Protein AF-A0A099KJ90-F1 (afdb_monomer_lite)

Radius of gyration: 34.27 Å; chains: 1; bounding box: 103×60×75 Å

Organism: Colwellia psychrerythraea (NCBI:txid28229)

Structure (mmCIF, N/CA/C/O backbone):
data_AF-A0A099KJ90-F1
#
_entry.id   AF-A0A099KJ90-F1
#
loop_
_atom_site.group_PDB
_atom_site.id
_atom_site.type_symbol
_atom_site.label_atom_id
_atom_site.label_alt_id
_atom_site.label_comp_id
_atom_site.label_asym_id
_atom_site.label_entity_id
_atom_site.label_seq_id
_atom_site.pdbx_PDB_ins_code
_atom_site.Cartn_x
_atom_site.Cartn_y
_atom_site.Cartn_z
_atom_site.occupancy
_atom_site.B_iso_or_equiv
_atom_site.auth_seq_id
_atom_site.auth_comp_id
_atom_site.auth_asym_id
_atom_site.auth_atom_id
_atom_site.pdbx_PDB_model_num
ATOM 1 N N . MET A 1 1 ? 21.641 21.310 -40.441 1.00 33.38 1 MET A N 1
ATOM 2 C CA . MET A 1 1 ? 21.640 20.000 -41.128 1.00 33.38 1 MET A CA 1
ATOM 3 C C . MET A 1 1 ? 20.708 19.061 -40.380 1.00 33.38 1 MET A C 1
ATOM 5 O O . MET A 1 1 ? 21.075 18.542 -39.335 1.00 33.38 1 MET A O 1
ATOM 9 N N . THR A 1 2 ? 19.474 18.913 -40.851 1.00 36.06 2 THR A N 1
ATOM 10 C CA . THR A 1 2 ? 18.511 17.931 -40.344 1.00 36.06 2 THR A CA 1
ATOM 11 C C . THR A 1 2 ? 18.893 16.566 -40.904 1.00 36.06 2 THR A C 1
ATOM 13 O O . THR A 1 2 ? 18.749 16.322 -42.097 1.00 36.06 2 THR A O 1
ATOM 16 N N . VAL A 1 3 ? 19.422 15.683 -40.057 1.00 43.66 3 VAL A N 1
ATOM 17 C CA . VAL A 1 3 ? 19.618 14.272 -40.413 1.00 43.66 3 VAL A CA 1
ATOM 18 C C . VAL A 1 3 ? 18.231 13.698 -40.703 1.00 43.66 3 VAL A C 1
ATOM 20 O O . VAL A 1 3 ? 17.423 13.556 -39.788 1.00 43.66 3 VAL A O 1
ATOM 23 N N . HIS A 1 4 ? 17.919 13.435 -41.973 1.00 54.88 4 HIS A N 1
ATOM 24 C CA . HIS A 1 4 ? 16.749 12.642 -42.333 1.00 54.88 4 HIS A CA 1
ATOM 25 C C . HIS A 1 4 ? 16.987 11.225 -41.822 1.00 54.88 4 HIS A C 1
ATOM 27 O O . HIS A 1 4 ? 17.760 10.457 -42.388 1.00 54.88 4 HIS A O 1
ATOM 33 N N . ILE A 1 5 ? 16.375 10.917 -40.683 1.00 67.81 5 ILE A N 1
ATOM 34 C CA . ILE A 1 5 ? 16.373 9.574 -40.121 1.00 67.81 5 ILE A CA 1
ATOM 35 C C . ILE A 1 5 ? 15.507 8.722 -41.049 1.00 67.81 5 ILE A C 1
ATOM 37 O O . ILE A 1 5 ? 14.291 8.901 -41.096 1.00 67.81 5 ILE A O 1
ATOM 41 N N . ASN A 1 6 ? 16.136 7.819 -41.800 1.00 83.50 6 ASN A N 1
ATOM 42 C CA . ASN A 1 6 ? 15.430 6.878 -42.657 1.00 83.50 6 ASN A CA 1
ATOM 43 C C . ASN A 1 6 ? 14.859 5.738 -41.799 1.00 83.50 6 ASN A C 1
ATOM 45 O O . ASN A 1 6 ? 15.574 4.816 -41.406 1.00 83.50 6 ASN A O 1
ATOM 49 N N . ILE A 1 7 ? 13.575 5.836 -41.457 1.00 82.38 7 ILE A N 1
ATOM 50 C CA . ILE A 1 7 ? 12.885 4.878 -40.581 1.00 82.38 7 ILE A CA 1
ATOM 51 C C . ILE A 1 7 ? 12.818 3.487 -41.220 1.00 82.38 7 ILE A C 1
ATOM 53 O O . ILE A 1 7 ? 12.962 2.497 -40.505 1.00 82.38 7 ILE A O 1
ATOM 57 N N . ASP A 1 8 ? 12.699 3.403 -42.545 1.00 82.81 8 ASP A N 1
ATOM 58 C CA . ASP A 1 8 ? 12.655 2.128 -43.270 1.00 82.81 8 ASP A CA 1
ATOM 59 C C . ASP A 1 8 ? 13.992 1.386 -43.162 1.00 82.81 8 ASP A C 1
ATOM 61 O O . ASP A 1 8 ? 14.044 0.167 -42.988 1.00 82.81 8 ASP A O 1
ATOM 65 N N . GLU A 1 9 ? 15.101 2.129 -43.161 1.00 85.81 9 GLU A N 1
ATOM 66 C CA . GLU A 1 9 ? 16.424 1.563 -42.910 1.00 85.81 9 GLU A CA 1
ATOM 67 C C . GLU A 1 9 ? 16.564 1.056 -41.464 1.00 85.81 9 GLU A C 1
ATOM 69 O O . GLU A 1 9 ? 17.191 0.020 -41.228 1.00 85.81 9 GLU A O 1
ATOM 74 N N . LEU A 1 10 ? 15.967 1.757 -40.493 1.00 87.44 10 LEU A N 1
ATOM 75 C CA . LEU A 1 10 ? 15.955 1.340 -39.088 1.00 87.44 10 LEU A CA 1
ATOM 76 C C . LEU A 1 10 ? 15.114 0.078 -38.867 1.00 87.44 10 LEU A C 1
ATOM 78 O O . LEU A 1 10 ? 15.555 -0.817 -38.147 1.00 87.44 10 LEU A O 1
ATOM 82 N N . LEU A 1 11 ? 13.946 -0.017 -39.506 1.00 87.00 11 LEU A N 1
ATOM 83 C CA . LEU A 1 11 ? 13.101 -1.213 -39.482 1.00 87.00 11 LEU A CA 1
ATOM 84 C C . LEU A 1 11 ? 13.842 -2.411 -40.072 1.00 87.00 11 LEU A C 1
ATOM 86 O O . LEU A 1 11 ? 13.961 -3.441 -39.412 1.00 87.00 11 LEU A O 1
ATOM 90 N N . ARG A 1 12 ? 14.467 -2.235 -41.242 1.00 86.12 12 ARG A N 1
ATOM 91 C CA . ARG A 1 12 ? 15.271 -3.286 -41.874 1.00 86.12 12 ARG A CA 1
ATOM 92 C C . ARG A 1 12 ? 16.420 -3.752 -40.974 1.00 86.12 12 ARG A C 1
ATOM 94 O O . ARG A 1 12 ? 16.685 -4.945 -40.872 1.00 86.12 12 ARG A O 1
ATOM 101 N N . LYS A 1 13 ? 17.114 -2.830 -40.294 1.00 86.31 13 LYS A N 1
ATOM 102 C CA . LYS A 1 13 ? 18.180 -3.179 -39.333 1.00 86.31 13 LYS A CA 1
ATOM 103 C C . LYS A 1 13 ? 17.647 -3.944 -38.118 1.00 86.31 13 LYS A C 1
ATOM 105 O O . LYS A 1 13 ? 18.368 -4.795 -37.599 1.00 86.31 13 LYS A O 1
ATOM 110 N N . TYR A 1 14 ? 16.431 -3.638 -37.657 1.00 88.06 14 TYR A N 1
ATOM 111 C CA . TYR A 1 14 ? 15.781 -4.364 -36.563 1.00 88.06 14 TYR A CA 1
ATOM 112 C C . TYR A 1 14 ? 15.414 -5.790 -36.984 1.00 88.06 14 TYR A C 1
ATOM 114 O O . TYR A 1 14 ? 15.776 -6.730 -36.284 1.00 88.06 14 TYR A O 1
ATOM 122 N N . GLU A 1 15 ? 14.783 -5.957 -38.149 1.00 87.69 15 GLU A N 1
ATOM 123 C CA . GLU A 1 15 ? 14.408 -7.269 -38.703 1.00 87.69 15 GLU A CA 1
ATOM 124 C C . GLU A 1 15 ? 15.625 -8.175 -38.934 1.00 87.69 15 GLU A C 1
ATOM 126 O O . GLU A 1 15 ? 15.571 -9.375 -38.680 1.00 87.69 15 GLU A O 1
ATOM 131 N N . LEU A 1 16 ? 16.751 -7.590 -39.352 1.00 87.94 16 LEU A N 1
ATOM 132 C CA . LEU A 1 16 ? 18.026 -8.289 -39.530 1.00 87.94 16 LEU A CA 1
ATOM 133 C C . LEU A 1 16 ? 18.803 -8.515 -38.217 1.00 87.94 16 LEU A C 1
ATOM 135 O O . LEU A 1 16 ? 19.892 -9.083 -38.249 1.00 87.94 16 LEU A O 1
ATOM 139 N N . GLY A 1 17 ? 18.303 -8.043 -37.069 1.00 85.06 17 GLY A N 1
ATOM 140 C CA . GLY A 1 17 ? 18.945 -8.216 -35.758 1.00 85.06 17 GLY A CA 1
ATOM 141 C C . GLY A 1 17 ? 20.257 -7.441 -35.556 1.00 85.06 17 GLY A C 1
ATOM 142 O O . GLY A 1 17 ? 20.964 -7.675 -34.579 1.00 85.06 17 GLY A O 1
ATOM 143 N N . VAL A 1 18 ? 20.594 -6.507 -36.451 1.00 89.56 18 VAL A N 1
ATOM 144 C CA . VAL A 1 18 ? 21.864 -5.743 -36.459 1.00 89.56 18 VAL A CA 1
ATOM 145 C C . VAL A 1 18 ? 21.706 -4.299 -35.971 1.00 89.56 18 VAL A C 1
ATOM 147 O O . VAL A 1 18 ? 22.629 -3.489 -36.070 1.00 89.56 18 VAL A O 1
ATOM 150 N N . ILE A 1 19 ? 20.530 -3.940 -35.458 1.00 88.94 19 ILE A N 1
ATOM 151 C CA . ILE A 1 19 ? 20.250 -2.580 -34.999 1.00 88.94 19 ILE A CA 1
ATOM 152 C C . ILE A 1 19 ? 21.059 -2.216 -33.747 1.00 88.94 19 ILE A C 1
ATOM 154 O O . ILE A 1 19 ? 21.139 -2.966 -32.772 1.00 88.94 19 ILE A O 1
ATOM 158 N N . SER A 1 20 ? 21.635 -1.012 -33.737 1.00 88.75 20 SER A N 1
ATOM 159 C CA . SER A 1 20 ? 22.314 -0.489 -32.552 1.00 88.75 20 SER A CA 1
ATOM 160 C C . SER A 1 20 ? 21.305 -0.053 -31.480 1.00 88.75 20 SER A C 1
ATOM 162 O O . SER A 1 20 ? 20.171 0.328 -31.777 1.00 88.75 20 SER A O 1
ATOM 164 N N . LYS A 1 21 ? 21.718 -0.013 -30.205 1.00 85.56 21 LYS A N 1
ATOM 165 C CA . LYS A 1 21 ? 20.856 0.479 -29.107 1.00 85.56 21 LYS A CA 1
ATOM 166 C C . LYS A 1 21 ? 20.343 1.908 -29.346 1.00 85.56 21 LYS A C 1
ATOM 168 O O . LYS A 1 21 ? 19.217 2.232 -28.969 1.00 85.56 21 LYS A O 1
ATOM 173 N N . LYS A 1 22 ? 21.163 2.764 -29.967 1.00 86.38 22 LYS A N 1
ATOM 174 C CA . LYS A 1 22 ? 20.824 4.162 -30.277 1.00 86.38 22 LYS A CA 1
ATOM 175 C C . LYS A 1 22 ? 19.768 4.249 -31.382 1.00 86.38 22 LYS A C 1
ATOM 177 O O . LYS A 1 22 ? 18.800 5.001 -31.262 1.00 86.38 22 LYS A O 1
ATOM 182 N N . ASP A 1 23 ? 19.933 3.440 -32.418 1.00 86.75 23 ASP A N 1
ATOM 183 C CA . ASP A 1 23 ? 19.011 3.354 -33.549 1.00 86.75 23 ASP A CA 1
ATOM 184 C C . ASP A 1 23 ? 17.664 2.765 -33.123 1.00 86.75 23 ASP A C 1
ATOM 186 O O . ASP A 1 23 ? 16.613 3.307 -33.462 1.00 86.75 23 ASP A O 1
ATOM 190 N N . LEU A 1 24 ? 17.687 1.745 -32.262 1.00 87.31 24 LEU A N 1
ATOM 191 C CA . LEU A 1 24 ? 16.492 1.167 -31.653 1.00 87.31 24 LEU A CA 1
ATOM 192 C C . LEU A 1 24 ? 15.732 2.192 -30.799 1.00 87.31 24 LEU A C 1
ATOM 194 O O . LEU A 1 24 ? 14.508 2.279 -30.866 1.00 87.31 24 LEU A O 1
ATOM 198 N N . GLY A 1 25 ? 16.446 3.012 -30.021 1.00 86.81 25 GLY A N 1
ATOM 199 C CA . GLY A 1 25 ? 15.843 4.118 -29.272 1.00 86.81 25 GLY A CA 1
ATOM 200 C C . GLY A 1 25 ? 15.172 5.154 -30.179 1.00 86.81 25 GLY A C 1
ATOM 201 O O . GLY A 1 25 ? 14.094 5.653 -29.853 1.00 86.81 25 GLY A O 1
ATOM 202 N N . THR A 1 26 ? 15.781 5.441 -31.331 1.00 88.94 26 THR A N 1
ATOM 203 C CA . THR A 1 26 ? 15.242 6.361 -32.343 1.00 88.94 26 THR A CA 1
ATOM 204 C C . THR A 1 26 ? 13.983 5.795 -33.000 1.00 88.94 26 THR A C 1
ATOM 206 O O . THR A 1 26 ? 12.974 6.494 -33.083 1.00 88.94 26 THR A O 1
ATOM 209 N N . LEU A 1 27 ? 14.006 4.514 -33.377 1.00 88.31 27 LEU A N 1
ATOM 210 C CA . LEU A 1 27 ? 12.864 3.801 -33.950 1.00 88.31 27 LEU A CA 1
ATOM 211 C C . LEU A 1 27 ? 11.673 3.768 -32.981 1.00 88.31 27 LEU A C 1
ATOM 213 O O . LEU A 1 27 ? 10.563 4.159 -33.341 1.00 88.31 27 LEU A O 1
ATOM 217 N N . ARG A 1 28 ? 11.919 3.396 -31.716 1.00 90.31 28 ARG A N 1
ATOM 218 C CA . ARG A 1 28 ? 10.903 3.397 -30.650 1.00 90.31 28 ARG A CA 1
ATOM 219 C C . ARG A 1 28 ? 10.309 4.785 -30.429 1.00 90.31 28 ARG A C 1
ATOM 221 O O . ARG A 1 28 ? 9.096 4.912 -30.304 1.00 90.31 28 ARG A O 1
ATOM 228 N N . ARG A 1 29 ? 11.143 5.833 -30.408 1.00 90.19 29 ARG A N 1
ATOM 229 C CA . ARG A 1 29 ? 10.675 7.221 -30.278 1.00 90.19 29 ARG A CA 1
ATOM 230 C C . ARG A 1 29 ? 9.782 7.617 -31.449 1.00 90.19 29 ARG A C 1
ATOM 232 O O . ARG A 1 29 ? 8.742 8.218 -31.218 1.00 90.19 29 ARG A O 1
ATOM 239 N N . HIS A 1 30 ? 10.170 7.279 -32.676 1.00 89.81 30 HIS A N 1
ATOM 240 C CA . HIS A 1 30 ? 9.378 7.606 -33.856 1.00 89.81 30 HIS A CA 1
ATOM 241 C C . HIS A 1 30 ? 8.012 6.907 -33.830 1.00 89.81 30 HIS A C 1
ATOM 243 O O . HIS A 1 30 ? 6.981 7.559 -33.992 1.00 89.81 30 HIS A O 1
ATOM 249 N N . LYS A 1 31 ? 7.985 5.603 -33.523 1.00 89.75 31 LYS A N 1
ATOM 250 C CA . LYS A 1 31 ? 6.729 4.857 -33.387 1.00 89.75 31 LYS A CA 1
ATOM 251 C C . LYS A 1 31 ? 5.857 5.397 -32.250 1.00 89.75 31 LYS A C 1
ATOM 253 O O . LYS A 1 31 ? 4.647 5.503 -32.416 1.00 89.75 31 LYS A O 1
ATOM 258 N N . LEU A 1 32 ? 6.464 5.782 -31.125 1.00 90.12 32 LEU A N 1
ATOM 259 C CA . LEU A 1 32 ? 5.761 6.403 -30.003 1.00 90.12 32 LEU A CA 1
ATOM 260 C C . LEU A 1 32 ? 5.124 7.744 -30.391 1.00 90.12 32 LEU A C 1
ATOM 262 O O . LEU A 1 32 ? 3.978 7.970 -30.027 1.00 90.12 32 LEU A O 1
ATOM 266 N N . ILE A 1 33 ? 5.827 8.603 -31.137 1.00 91.81 33 ILE A N 1
ATOM 267 C CA . ILE A 1 33 ? 5.266 9.867 -31.647 1.00 91.81 33 ILE A CA 1
ATOM 268 C C . ILE A 1 33 ? 4.050 9.584 -32.529 1.00 91.81 33 ILE A C 1
ATOM 270 O O . ILE A 1 33 ? 2.995 10.151 -32.286 1.00 91.81 33 ILE A O 1
ATOM 274 N N . SER A 1 34 ? 4.161 8.643 -33.473 1.00 90.00 34 SER A N 1
ATOM 275 C CA . SER A 1 34 ? 3.035 8.248 -34.331 1.00 90.00 34 SER A CA 1
ATOM 276 C C . SER A 1 34 ? 1.821 7.783 -33.519 1.00 90.00 34 SER A C 1
ATOM 278 O O . SER A 1 34 ? 0.717 8.254 -33.767 1.00 90.00 34 SER A O 1
ATOM 280 N N . VAL A 1 35 ? 2.015 6.920 -32.515 1.00 91.38 35 VAL A N 1
ATOM 281 C CA . VAL A 1 35 ? 0.913 6.465 -31.649 1.00 91.38 35 VAL A CA 1
ATOM 282 C C . VAL A 1 35 ? 0.303 7.631 -30.866 1.00 91.38 35 VAL A C 1
ATOM 284 O O . VAL A 1 35 ? -0.915 7.721 -30.743 1.00 91.38 35 VAL A O 1
ATOM 287 N N . LEU A 1 36 ? 1.128 8.522 -30.318 1.00 90.88 36 LEU A N 1
ATOM 288 C CA . LEU A 1 36 ? 0.653 9.669 -29.546 1.00 90.88 36 LEU A CA 1
ATOM 289 C C . LEU A 1 36 ? -0.101 10.687 -30.423 1.00 90.88 36 LEU A C 1
ATOM 291 O O . LEU A 1 36 ? -1.139 11.195 -29.999 1.00 90.88 36 LEU A O 1
ATOM 295 N N . ASP A 1 37 ? 0.362 10.925 -31.651 1.00 90.62 37 ASP A N 1
ATOM 296 C CA . ASP A 1 37 ? -0.324 11.758 -32.645 1.00 90.62 37 ASP A CA 1
ATOM 297 C C . ASP A 1 37 ? -1.689 11.170 -33.023 1.00 90.62 37 ASP A C 1
ATOM 299 O O . ASP A 1 37 ? -2.680 11.902 -33.100 1.00 90.62 37 ASP A O 1
ATOM 303 N N . ASP A 1 38 ? -1.764 9.850 -33.214 1.00 90.19 38 ASP A N 1
ATOM 304 C CA . ASP A 1 38 ? -3.021 9.153 -33.495 1.00 90.19 38 ASP A CA 1
ATOM 305 C C . ASP A 1 38 ? -4.001 9.283 -32.321 1.00 90.19 38 ASP A C 1
ATOM 307 O O . ASP A 1 38 ? -5.193 9.507 -32.532 1.00 90.19 38 ASP A O 1
ATOM 311 N N . ILE A 1 39 ? -3.513 9.217 -31.076 1.00 89.25 39 ILE A N 1
ATOM 312 C CA . ILE A 1 39 ? -4.340 9.411 -29.875 1.00 89.25 39 ILE A CA 1
ATOM 313 C C . ILE A 1 39 ? -4.938 10.821 -29.844 1.00 89.25 39 ILE A C 1
ATOM 315 O O . ILE A 1 39 ? -6.130 10.956 -29.565 1.00 89.25 39 ILE A O 1
ATOM 319 N N . ILE A 1 40 ? -4.154 11.858 -30.151 1.00 88.31 40 ILE A N 1
ATOM 320 C CA . ILE A 1 40 ? -4.642 13.246 -30.166 1.00 88.31 40 ILE A CA 1
ATOM 321 C C . ILE A 1 40 ? -5.675 13.471 -31.269 1.00 88.31 40 ILE A C 1
ATOM 323 O O . ILE A 1 40 ? -6.672 14.154 -31.043 1.00 88.31 40 ILE A O 1
ATOM 327 N N . LYS A 1 41 ? -5.445 12.904 -32.457 1.00 87.94 41 LYS A N 1
ATOM 328 C CA . LYS A 1 41 ? -6.349 13.044 -33.609 1.00 87.94 41 LYS A CA 1
ATOM 329 C C . LYS A 1 41 ? -7.603 12.174 -33.493 1.00 87.94 41 LYS A C 1
ATOM 331 O O . LYS A 1 41 ? -8.580 12.418 -34.199 1.00 87.94 41 LYS A O 1
ATOM 336 N N . SER A 1 42 ? -7.577 11.149 -32.641 1.00 85.75 42 SER A N 1
ATOM 337 C CA . SER A 1 42 ? -8.707 10.243 -32.436 1.00 85.75 42 SER A CA 1
ATOM 338 C C . SER A 1 42 ? -9.891 10.926 -31.744 1.00 85.75 42 SER A C 1
ATOM 340 O O . SER A 1 42 ? -9.758 11.945 -31.067 1.00 85.75 42 SER A O 1
ATOM 342 N N . SER A 1 43 ? -11.086 10.345 -31.892 1.00 85.44 43 SER A N 1
ATOM 343 C CA . SER A 1 43 ? -12.268 10.856 -31.194 1.00 85.44 43 SER A CA 1
ATOM 344 C C . SER A 1 43 ? -12.104 10.739 -29.668 1.00 85.44 43 SER A C 1
ATOM 346 O O . SER A 1 43 ? -11.456 9.801 -29.193 1.00 85.44 43 SER A O 1
ATOM 348 N N . PRO A 1 44 ? -12.748 11.606 -28.859 1.00 82.50 44 PRO A N 1
ATOM 349 C CA . PRO A 1 44 ? -12.616 11.575 -27.397 1.00 82.50 44 PRO A CA 1
ATOM 350 C C . PRO A 1 44 ? -12.900 10.196 -26.777 1.00 82.50 44 PRO A C 1
ATOM 352 O O . PRO A 1 44 ? -12.235 9.773 -25.835 1.00 82.50 44 PRO A O 1
ATOM 355 N N . ILE A 1 45 ? -13.849 9.447 -27.348 1.00 84.88 45 ILE A N 1
ATOM 356 C CA . ILE A 1 45 ? -14.210 8.090 -26.909 1.00 84.88 45 ILE A CA 1
ATOM 357 C C . ILE A 1 45 ? -13.054 7.103 -27.131 1.00 84.88 45 ILE A C 1
ATOM 359 O O . ILE A 1 45 ? -12.822 6.220 -26.303 1.00 84.88 45 ILE A O 1
ATOM 363 N N . GLN A 1 46 ? -12.328 7.237 -28.242 1.00 86.00 46 GLN A N 1
ATOM 364 C CA . GLN A 1 46 ? -11.164 6.408 -28.546 1.00 86.00 46 GLN A CA 1
ATOM 365 C C . GLN A 1 46 ? -9.957 6.823 -27.702 1.00 86.00 46 GLN A C 1
ATOM 3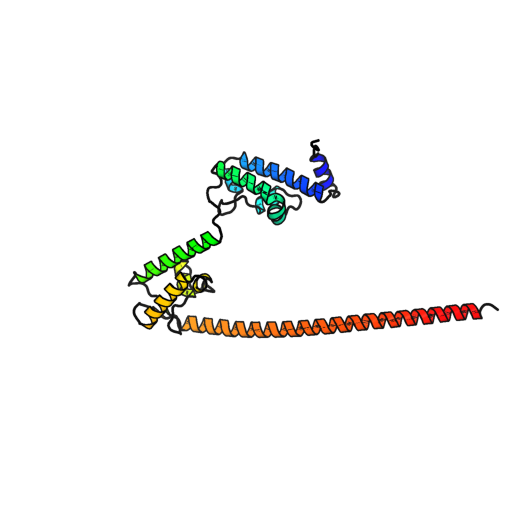67 O O . GLN A 1 46 ? -9.312 5.955 -27.114 1.00 86.00 46 GLN A O 1
ATOM 372 N N . ALA A 1 47 ? -9.715 8.124 -27.541 1.00 84.62 47 ALA A N 1
ATOM 373 C CA . ALA A 1 47 ? -8.633 8.647 -26.713 1.00 84.62 47 ALA A CA 1
ATOM 374 C C . ALA A 1 47 ? -8.757 8.212 -25.237 1.00 84.62 47 ALA A C 1
ATOM 376 O O . ALA A 1 47 ? -7.771 7.805 -24.623 1.00 84.62 47 ALA A O 1
ATOM 377 N N . ILE A 1 48 ? -9.976 8.170 -24.676 1.00 85.81 48 ILE A N 1
ATOM 378 C CA . ILE A 1 48 ? -10.219 7.679 -23.304 1.00 85.81 48 ILE A CA 1
ATOM 379 C C . ILE A 1 48 ? -9.743 6.231 -23.117 1.00 85.81 48 ILE A C 1
ATOM 381 O O . ILE A 1 48 ? -9.268 5.873 -22.036 1.00 85.81 48 ILE A O 1
ATOM 385 N N . LYS A 1 49 ? -9.817 5.384 -24.155 1.00 89.50 49 LYS A N 1
ATOM 386 C CA . LYS A 1 49 ? -9.350 3.990 -24.069 1.00 89.50 49 LYS A CA 1
ATOM 387 C C . LYS A 1 49 ? -7.841 3.891 -23.859 1.00 89.50 49 LYS A C 1
ATOM 389 O O . LYS A 1 49 ? -7.389 2.861 -23.363 1.00 89.50 49 LYS A O 1
ATOM 394 N N . TRP A 1 50 ? -7.070 4.929 -24.169 1.00 89.81 50 TRP A N 1
ATOM 395 C CA . TRP A 1 50 ? -5.622 4.965 -23.958 1.00 89.81 50 TRP A CA 1
ATOM 396 C C . TRP A 1 50 ? -5.213 5.412 -22.553 1.00 89.81 50 TRP A C 1
ATOM 398 O O . TRP A 1 50 ? -4.068 5.200 -22.146 1.00 89.81 50 TRP A O 1
ATOM 408 N N . LEU A 1 51 ? -6.146 5.961 -21.776 1.00 87.75 51 LEU A N 1
ATOM 409 C CA . LEU A 1 51 ? -5.875 6.436 -20.426 1.00 87.75 51 LEU A CA 1
ATOM 410 C C . LEU A 1 51 ? -5.767 5.291 -19.406 1.00 87.75 51 LEU A C 1
ATOM 412 O O . LEU A 1 51 ? -6.144 4.132 -19.648 1.00 87.75 51 LEU A O 1
ATOM 416 N N . ASP A 1 52 ? -5.212 5.626 -18.243 1.00 86.25 52 ASP A N 1
ATOM 417 C CA . ASP A 1 52 ? -5.229 4.764 -17.068 1.00 86.25 52 ASP A CA 1
ATOM 418 C C . ASP A 1 52 ? -6.645 4.617 -16.478 1.00 86.25 52 ASP A C 1
ATOM 420 O O . ASP A 1 52 ? -7.578 5.333 -16.841 1.00 86.25 52 ASP A O 1
ATOM 424 N N . LYS A 1 53 ? -6.830 3.671 -15.544 1.00 83.12 53 LYS A N 1
ATOM 425 C CA . LYS A 1 53 ? -8.151 3.393 -14.941 1.00 83.12 53 LYS A CA 1
ATOM 426 C C . LYS A 1 53 ? -8.799 4.632 -14.308 1.00 83.12 53 LYS A C 1
ATOM 428 O O . LYS A 1 53 ? -10.018 4.695 -14.215 1.00 83.12 53 LYS A O 1
ATOM 433 N N . LYS A 1 54 ? -7.983 5.592 -13.864 1.00 77.31 54 LYS A N 1
ATOM 434 C CA . LYS A 1 54 ? -8.421 6.830 -13.214 1.00 77.31 54 LYS A CA 1
ATOM 435 C C . LYS A 1 54 ? -8.636 7.984 -14.199 1.00 77.31 54 LYS A C 1
ATOM 437 O O . LYS A 1 54 ? -9.050 9.044 -13.755 1.00 77.31 54 LYS A O 1
ATOM 442 N N . ARG A 1 55 ? -8.366 7.785 -15.497 1.00 83.38 55 ARG A N 1
ATOM 443 C CA . ARG A 1 55 ? -8.406 8.808 -16.558 1.00 83.38 55 ARG A CA 1
ATOM 444 C C . ARG A 1 55 ? -7.526 10.033 -16.277 1.00 83.38 55 ARG A C 1
ATOM 446 O O . ARG A 1 55 ? -7.816 11.132 -16.731 1.00 83.38 55 ARG A O 1
ATOM 453 N N . SER A 1 56 ? -6.429 9.825 -15.551 1.00 80.69 56 SER A N 1
ATOM 454 C CA . SER A 1 56 ? -5.535 10.891 -15.075 1.00 80.69 56 SER A CA 1
ATOM 455 C C . SER A 1 56 ? -4.291 11.100 -15.945 1.00 80.69 56 SER A C 1
ATOM 457 O O . SER A 1 56 ? -3.659 12.156 -15.894 1.00 80.69 56 SER A O 1
ATOM 459 N N . LYS A 1 57 ? -3.916 10.082 -16.726 1.00 87.62 57 LYS A N 1
ATOM 460 C CA . LYS A 1 57 ? -2.709 10.045 -17.567 1.00 87.62 57 LYS A CA 1
ATOM 461 C C . LYS A 1 57 ? -2.817 8.956 -18.630 1.00 87.62 57 LYS A C 1
ATOM 463 O O . LYS A 1 57 ? -3.668 8.066 -18.513 1.00 87.62 57 LYS A O 1
ATOM 468 N N . ILE A 1 58 ? -1.925 8.974 -19.617 1.00 89.38 58 ILE A N 1
ATOM 469 C CA . ILE A 1 58 ? -1.861 7.912 -20.625 1.00 89.38 58 ILE A CA 1
ATOM 470 C C . ILE A 1 58 ? -1.282 6.640 -19.982 1.00 89.38 58 ILE A C 1
ATOM 472 O O . ILE A 1 58 ? -0.361 6.673 -19.158 1.00 89.38 58 ILE A O 1
ATOM 476 N N . SER A 1 59 ? -1.838 5.479 -20.326 1.00 90.25 59 SER A N 1
ATOM 477 C CA . SER A 1 59 ? -1.357 4.198 -19.811 1.00 90.25 59 SER A CA 1
ATOM 478 C C . SER A 1 59 ? -0.009 3.823 -20.433 1.00 90.25 59 SER A C 1
ATOM 480 O O . SER A 1 59 ? 0.064 3.410 -21.590 1.00 90.25 59 SER A O 1
ATOM 482 N N . THR A 1 60 ? 1.064 3.863 -19.636 1.00 89.75 60 THR A N 1
ATOM 483 C CA . THR A 1 60 ? 2.414 3.462 -20.081 1.00 89.75 60 THR A CA 1
ATOM 484 C C . THR A 1 60 ? 2.495 1.996 -20.509 1.00 89.75 60 THR A C 1
ATOM 486 O O . THR A 1 60 ? 3.360 1.649 -21.301 1.00 89.75 60 THR A O 1
ATOM 489 N N . ALA A 1 61 ? 1.617 1.133 -19.988 1.00 88.94 61 ALA A N 1
ATOM 490 C CA . ALA A 1 61 ? 1.540 -0.269 -20.397 1.00 88.94 61 ALA A CA 1
ATOM 491 C C . ALA A 1 61 ? 0.987 -0.412 -21.820 1.00 88.94 61 ALA A C 1
ATOM 493 O O . ALA A 1 61 ? 1.605 -1.074 -22.644 1.00 88.94 61 ALA A O 1
ATOM 494 N N . LYS A 1 62 ? -0.112 0.290 -22.123 1.00 90.81 62 LYS A N 1
ATOM 495 C CA . LYS A 1 62 ? -0.718 0.285 -23.464 1.00 90.81 62 LYS A CA 1
ATOM 496 C C . LYS A 1 62 ? 0.215 0.918 -24.494 1.00 90.81 62 LYS A C 1
ATOM 498 O O . LYS A 1 62 ? 0.354 0.404 -25.595 1.00 90.81 62 LYS A O 1
ATOM 503 N N . LEU A 1 63 ? 0.902 1.998 -24.113 1.00 89.56 63 LEU A N 1
ATOM 504 C CA . LEU A 1 63 ? 1.920 2.610 -24.966 1.00 89.56 63 LEU A CA 1
ATOM 505 C C . LEU A 1 63 ? 3.069 1.636 -25.262 1.00 89.56 63 LEU A C 1
ATOM 507 O O . LEU A 1 63 ? 3.431 1.488 -26.422 1.00 89.56 63 LEU A O 1
ATOM 511 N N . ALA A 1 64 ? 3.606 0.941 -24.253 1.00 89.38 64 ALA A N 1
ATOM 512 C CA . ALA A 1 64 ? 4.693 -0.028 -24.438 1.00 89.38 64 ALA A CA 1
ATOM 513 C C . ALA A 1 64 ? 4.310 -1.141 -25.421 1.00 89.38 64 ALA A C 1
ATOM 515 O O . ALA A 1 64 ? 5.057 -1.423 -26.355 1.00 89.38 64 ALA A O 1
ATOM 516 N N . GLU A 1 65 ? 3.115 -1.703 -25.242 1.00 90.69 65 GLU A N 1
ATOM 517 C CA . GLU A 1 65 ? 2.549 -2.732 -26.114 1.00 90.69 65 GLU A CA 1
ATOM 518 C C . GLU A 1 65 ? 2.377 -2.229 -27.555 1.00 90.69 65 GLU A C 1
ATOM 520 O O . GLU A 1 65 ? 2.812 -2.886 -28.495 1.00 90.69 65 GLU A O 1
ATOM 525 N N . SER A 1 66 ? 1.828 -1.024 -27.736 1.00 89.50 66 SER A N 1
ATOM 526 C CA . SER A 1 66 ? 1.592 -0.442 -29.067 1.00 89.50 66 SER A CA 1
ATOM 527 C C . SER A 1 66 ? 2.859 -0.015 -29.814 1.00 89.50 66 SER A C 1
ATOM 529 O O . SER A 1 66 ? 2.888 -0.017 -31.045 1.00 89.50 66 SER A O 1
ATOM 531 N N . VAL A 1 67 ? 3.905 0.378 -29.080 1.00 88.56 67 VAL A N 1
ATOM 532 C CA . VAL A 1 67 ? 5.194 0.760 -29.663 1.00 88.56 67 VAL A CA 1
ATOM 533 C C . VAL A 1 67 ? 5.940 -0.481 -30.138 1.00 88.56 67 VAL A C 1
ATOM 535 O O . VAL A 1 67 ? 6.593 -0.420 -31.175 1.00 88.56 67 VAL A O 1
ATOM 538 N N . GLY A 1 68 ? 5.837 -1.597 -29.412 1.00 86.38 68 GLY A N 1
ATOM 539 C CA . GLY A 1 68 ? 6.540 -2.833 -29.746 1.00 86.38 68 GLY A CA 1
ATOM 540 C C . GLY A 1 68 ? 8.058 -2.707 -29.590 1.00 86.38 68 GLY A C 1
ATOM 541 O O . GLY A 1 68 ? 8.549 -1.946 -28.753 1.00 86.38 68 GLY A O 1
ATOM 542 N N . PHE A 1 69 ? 8.815 -3.471 -30.382 1.00 86.75 69 PHE A N 1
ATOM 543 C CA . PHE A 1 69 ? 10.286 -3.490 -30.380 1.00 86.75 69 PHE A CA 1
ATOM 544 C C . PHE A 1 69 ? 10.904 -3.749 -28.996 1.00 86.75 69 PHE A C 1
ATOM 546 O O . PHE A 1 69 ? 11.860 -3.067 -28.625 1.00 86.75 69 PHE A O 1
ATOM 553 N N . ASP A 1 70 ? 10.332 -4.654 -28.196 1.00 82.75 70 ASP A N 1
ATOM 554 C CA . ASP A 1 70 ? 10.739 -4.944 -26.807 1.00 82.75 70 ASP A CA 1
ATOM 555 C C . ASP A 1 70 ? 10.742 -3.711 -25.887 1.00 82.75 70 ASP A C 1
ATOM 557 O O . ASP A 1 70 ? 11.578 -3.561 -24.987 1.00 82.75 70 ASP A O 1
ATOM 561 N N . THR A 1 71 ? 9.832 -2.767 -26.137 1.00 86.62 71 THR A N 1
ATOM 562 C CA . THR A 1 71 ? 9.687 -1.573 -25.303 1.00 86.62 71 THR A CA 1
ATOM 563 C C . THR A 1 71 ? 9.076 -1.945 -23.959 1.00 86.62 71 THR A C 1
ATOM 565 O O . THR A 1 71 ? 7.955 -2.439 -23.885 1.00 86.62 71 THR A O 1
ATOM 568 N N . GLN A 1 72 ? 9.793 -1.662 -22.872 1.00 87.81 72 GLN A N 1
ATOM 569 C CA . GLN A 1 72 ? 9.284 -1.864 -21.519 1.00 87.81 72 GLN A CA 1
ATOM 570 C C . GLN A 1 72 ? 8.604 -0.602 -20.982 1.00 87.81 72 GLN A C 1
ATOM 572 O O . GLN A 1 72 ? 8.913 0.529 -21.371 1.00 87.81 72 GLN A O 1
ATOM 577 N N . THR A 1 73 ? 7.708 -0.788 -20.012 1.00 88.50 73 THR A N 1
ATOM 578 C CA . THR A 1 73 ? 7.022 0.328 -19.341 1.00 88.50 73 THR A CA 1
ATOM 579 C C . THR A 1 73 ? 7.999 1.290 -18.664 1.00 88.50 73 THR A C 1
ATOM 581 O O . THR A 1 73 ? 7.777 2.503 -18.681 1.00 88.50 73 THR A O 1
ATOM 584 N N . ASP A 1 74 ? 9.111 0.778 -18.137 1.00 86.06 74 ASP A N 1
ATOM 585 C CA . ASP A 1 74 ? 10.155 1.587 -17.511 1.00 86.06 74 ASP A CA 1
ATOM 586 C C . ASP A 1 74 ? 10.909 2.458 -18.521 1.00 86.06 74 ASP A C 1
ATOM 588 O O . ASP A 1 74 ? 11.213 3.613 -18.223 1.00 86.06 74 ASP A O 1
ATOM 592 N N . THR A 1 75 ? 11.106 1.978 -19.753 1.00 85.44 75 THR A N 1
ATOM 593 C CA . THR A 1 75 ? 11.692 2.783 -20.835 1.00 85.44 75 THR A CA 1
ATOM 594 C C . THR A 1 75 ? 10.830 4.009 -21.135 1.00 85.44 75 THR A C 1
ATOM 596 O O . THR A 1 75 ? 11.350 5.114 -21.277 1.00 85.44 75 THR A O 1
ATOM 599 N N . ILE A 1 76 ? 9.504 3.852 -21.155 1.00 85.94 76 ILE A N 1
ATOM 600 C CA . ILE A 1 76 ? 8.579 4.978 -21.342 1.00 85.94 76 ILE A CA 1
ATOM 601 C C . ILE A 1 76 ? 8.644 5.940 -20.153 1.00 85.94 76 ILE A C 1
ATOM 603 O O . ILE A 1 76 ? 8.725 7.153 -20.343 1.00 85.94 76 ILE A O 1
ATOM 607 N N . ARG A 1 77 ? 8.666 5.412 -18.924 1.00 84.06 77 ARG A N 1
ATOM 608 C CA . ARG A 1 77 ? 8.712 6.215 -17.689 1.00 84.06 77 ARG A CA 1
ATOM 609 C C . ARG A 1 77 ? 10.000 7.009 -17.509 1.00 84.06 77 ARG A C 1
ATOM 611 O O . ARG A 1 77 ? 9.964 8.034 -16.832 1.00 84.06 77 ARG A O 1
ATOM 618 N N . GLN A 1 78 ? 11.116 6.527 -18.048 1.00 85.25 78 GLN A N 1
ATOM 619 C CA . GLN A 1 78 ? 12.426 7.150 -17.875 1.00 85.25 78 GLN A CA 1
ATOM 620 C C . GLN A 1 78 ? 12.838 7.932 -19.123 1.00 85.25 78 GLN A C 1
ATOM 622 O O . GLN A 1 78 ? 13.024 9.144 -19.059 1.00 85.25 78 GLN A O 1
ATOM 627 N N . SER A 1 79 ? 12.937 7.261 -20.270 1.00 85.69 79 SER A N 1
ATOM 628 C CA . SER A 1 79 ? 13.533 7.821 -21.487 1.00 85.69 79 SER A CA 1
ATOM 629 C C . SER A 1 79 ? 12.565 8.664 -22.319 1.00 85.69 79 SER A C 1
ATOM 631 O O . SER A 1 79 ? 13.009 9.560 -23.037 1.00 85.69 79 SER A O 1
ATOM 633 N N . PHE A 1 80 ? 11.255 8.403 -22.232 1.00 88.00 80 PHE A N 1
ATOM 634 C CA . PHE A 1 80 ? 10.231 9.107 -23.021 1.00 88.00 80 PHE A CA 1
ATOM 635 C C . PHE A 1 80 ? 9.251 9.930 -22.180 1.00 88.00 80 PHE A C 1
ATOM 637 O O . PHE A 1 80 ? 8.282 10.465 -22.711 1.00 88.00 80 PHE A O 1
ATOM 644 N N . LYS A 1 81 ? 9.525 10.092 -20.882 1.00 89.25 81 LYS A N 1
ATOM 645 C CA . LYS A 1 81 ? 8.652 10.798 -19.937 1.00 89.25 81 LYS A CA 1
ATOM 646 C C . LYS A 1 81 ? 8.263 12.194 -20.414 1.00 89.25 81 LYS A C 1
ATOM 648 O O . LYS A 1 81 ? 7.087 12.527 -20.401 1.00 89.25 81 LYS A O 1
ATOM 653 N N . ALA A 1 82 ? 9.248 12.989 -20.835 1.00 88.06 82 ALA A N 1
ATOM 654 C CA . ALA A 1 82 ? 9.022 14.368 -21.263 1.00 88.06 82 ALA A CA 1
ATOM 655 C C . ALA A 1 82 ? 8.106 14.445 -22.493 1.00 88.06 82 ALA A C 1
ATOM 657 O O . ALA A 1 82 ? 7.208 15.277 -22.527 1.00 88.06 82 ALA A O 1
ATOM 658 N N . LEU A 1 83 ? 8.295 13.534 -23.453 1.00 89.31 83 LEU A N 1
ATOM 659 C CA . LEU A 1 83 ? 7.464 13.450 -24.651 1.00 89.31 83 LEU A CA 1
ATOM 660 C C . LEU A 1 83 ? 6.020 13.086 -24.287 1.00 89.31 83 LEU A C 1
ATOM 662 O O . LEU A 1 83 ? 5.097 13.787 -24.670 1.00 89.31 83 LEU A O 1
ATOM 666 N N . VAL A 1 84 ? 5.817 12.034 -23.487 1.00 90.56 84 VAL A N 1
ATOM 667 C CA . VAL A 1 84 ? 4.466 11.622 -23.066 1.00 90.56 84 VAL A CA 1
ATOM 668 C C . VAL A 1 84 ? 3.772 12.728 -22.265 1.00 90.56 84 VAL A C 1
ATOM 670 O O . VAL A 1 84 ? 2.588 12.972 -22.470 1.00 90.56 84 VAL A O 1
ATOM 673 N N . SER A 1 85 ? 4.503 13.437 -21.400 1.00 88.19 85 SER A N 1
ATOM 674 C CA . SER A 1 85 ? 3.967 14.570 -20.639 1.00 88.19 85 SER A CA 1
ATOM 675 C C . SER A 1 85 ? 3.444 15.703 -21.527 1.00 88.19 85 SER A C 1
ATOM 677 O O . SER A 1 85 ? 2.382 16.235 -21.227 1.00 88.19 85 SER A O 1
ATOM 679 N N . GLN A 1 86 ? 4.126 16.032 -22.628 1.00 90.06 86 GLN A N 1
ATOM 680 C CA . GLN A 1 86 ? 3.662 17.067 -23.564 1.00 90.06 86 GLN A CA 1
ATOM 681 C C . GLN A 1 86 ? 2.312 16.703 -24.197 1.00 90.06 86 GLN A C 1
ATOM 683 O O . GLN A 1 86 ? 1.397 17.521 -24.223 1.00 90.06 86 GLN A O 1
ATOM 688 N N . TYR A 1 87 ? 2.156 15.452 -24.630 1.00 89.38 87 TYR A N 1
ATOM 689 C CA . TYR A 1 87 ? 0.902 14.965 -25.210 1.00 89.38 87 TYR A CA 1
ATOM 690 C C . TYR A 1 87 ? -0.214 14.839 -24.161 1.00 89.38 87 TYR A C 1
ATOM 692 O O . TYR A 1 87 ? -1.379 15.093 -24.456 1.00 89.38 87 TYR A O 1
ATOM 700 N N . GLU A 1 88 ? 0.117 14.500 -22.911 1.00 88.62 88 GLU A N 1
ATOM 701 C CA . GLU A 1 88 ? -0.842 14.561 -21.801 1.00 88.62 88 GLU A CA 1
ATOM 702 C C . GLU A 1 88 ? -1.351 15.985 -21.552 1.00 88.62 88 GLU A C 1
ATOM 704 O O . GLU A 1 88 ? -2.539 16.159 -21.282 1.00 88.62 88 GLU A O 1
ATOM 709 N N . ASP A 1 89 ? -0.492 17.001 -21.663 1.00 86.62 89 ASP A N 1
ATOM 710 C CA . ASP A 1 89 ? -0.899 18.404 -21.530 1.00 86.62 89 ASP A CA 1
ATOM 711 C C . ASP A 1 89 ? -1.830 18.841 -22.669 1.00 86.62 89 ASP A C 1
ATOM 713 O O . ASP A 1 89 ? -2.803 19.557 -22.432 1.00 86.62 89 ASP A O 1
ATOM 717 N N . GLU A 1 90 ? -1.596 18.373 -23.895 1.00 86.44 90 GLU A N 1
ATOM 718 C CA . GLU A 1 90 ? -2.510 18.611 -25.019 1.00 86.44 90 GLU A CA 1
ATOM 719 C C . GLU A 1 90 ? -3.858 17.901 -24.832 1.00 86.44 90 GLU A C 1
ATOM 721 O O . GLU A 1 90 ? -4.911 18.509 -25.030 1.00 86.44 90 GLU A O 1
ATOM 726 N N . LEU A 1 91 ? -3.866 16.658 -24.341 1.00 85.75 91 LEU A N 1
ATOM 727 C CA . LEU A 1 91 ? -5.105 15.947 -24.005 1.00 85.75 91 LEU A CA 1
ATOM 728 C C . LEU A 1 91 ? -5.879 16.601 -22.847 1.00 85.75 91 LEU A C 1
ATOM 730 O O . LEU A 1 91 ? -7.110 16.518 -22.820 1.00 85.75 91 LEU A O 1
ATOM 734 N N . ARG A 1 92 ? -5.191 17.262 -21.904 1.00 86.56 92 ARG A N 1
ATOM 735 C CA . ARG A 1 92 ? -5.827 18.104 -20.873 1.00 86.56 92 ARG A CA 1
ATOM 736 C C . ARG A 1 92 ? -6.465 19.344 -21.489 1.00 86.56 92 ARG A C 1
ATOM 738 O O . ARG A 1 92 ? -7.626 19.620 -21.203 1.00 86.56 92 ARG A O 1
ATOM 745 N N . LYS A 1 93 ? -5.751 20.057 -22.370 1.00 85.25 93 LYS A N 1
ATOM 746 C CA . LYS A 1 93 ? -6.295 21.223 -23.096 1.00 85.25 93 LYS A CA 1
ATOM 747 C C . LYS A 1 93 ? -7.531 20.859 -23.923 1.00 85.25 93 LYS A C 1
ATOM 749 O O . LYS A 1 93 ? -8.483 21.628 -23.954 1.00 85.25 93 LYS A O 1
ATOM 754 N N . ASN A 1 94 ? -7.544 19.666 -24.515 1.00 83.25 94 ASN A N 1
ATOM 755 C CA . ASN A 1 94 ? -8.675 19.142 -25.285 1.00 83.25 94 ASN A CA 1
ATOM 756 C C . ASN A 1 94 ? -9.811 18.572 -24.409 1.00 83.25 94 ASN A C 1
ATOM 758 O O . ASN A 1 94 ? -10.777 18.028 -24.939 1.00 83.25 94 ASN A O 1
ATOM 762 N N . GLY A 1 95 ? -9.705 18.653 -23.076 1.00 79.44 95 GLY A N 1
ATOM 763 C CA . GLY A 1 95 ? -10.739 18.203 -22.140 1.00 79.44 95 GLY A CA 1
ATOM 764 C C . GLY A 1 95 ? -10.926 16.682 -22.062 1.00 79.44 95 GLY A C 1
ATOM 765 O O . GLY A 1 95 ? -11.917 16.216 -21.508 1.00 79.44 95 GLY A O 1
ATOM 766 N N . ILE A 1 96 ? -9.994 15.894 -22.608 1.00 82.81 96 ILE A N 1
ATOM 767 C CA . ILE A 1 96 ? -10.057 14.423 -22.614 1.00 82.81 96 ILE A CA 1
ATOM 768 C C . ILE A 1 96 ? -9.546 13.860 -21.281 1.00 82.81 96 ILE A C 1
ATOM 770 O O . ILE A 1 96 ? -10.114 12.908 -20.740 1.00 82.81 96 ILE A O 1
ATOM 774 N N . ILE A 1 97 ? -8.485 14.457 -20.731 1.00 82.06 97 ILE A N 1
ATOM 775 C CA . ILE A 1 97 ? -8.017 14.190 -19.366 1.00 82.06 97 ILE A CA 1
ATOM 776 C C . ILE A 1 97 ? -8.673 15.220 -18.450 1.00 82.06 97 ILE A C 1
ATOM 778 O O . ILE A 1 97 ? -8.285 16.383 -18.440 1.00 82.06 97 ILE A O 1
ATOM 782 N N . THR A 1 98 ? -9.677 14.786 -17.690 1.00 69.81 98 THR A N 1
ATOM 783 C CA . THR A 1 98 ? -10.495 15.672 -16.844 1.00 69.81 98 THR A CA 1
ATOM 784 C C . THR A 1 98 ? -10.095 15.659 -15.374 1.00 69.81 98 THR A C 1
ATOM 786 O O . THR A 1 98 ? -10.497 16.536 -14.617 1.00 69.81 98 THR A O 1
ATOM 789 N N . THR A 1 99 ? -9.349 14.647 -14.929 1.00 65.69 99 THR A N 1
ATOM 790 C CA . THR A 1 99 ? -8.920 14.535 -13.531 1.00 65.69 99 THR A CA 1
ATOM 791 C C . THR A 1 99 ? -7.492 15.018 -13.369 1.00 65.69 99 THR A C 1
ATOM 793 O O . THR A 1 99 ? -6.570 14.400 -13.913 1.00 65.69 99 THR A O 1
ATOM 796 N N . ASP A 1 100 ? -7.309 16.051 -12.551 1.00 62.19 100 ASP A N 1
ATOM 797 C CA . ASP A 1 100 ? -5.987 16.427 -12.074 1.00 62.19 100 ASP A CA 1
ATOM 798 C C . ASP A 1 100 ? -5.354 15.269 -11.306 1.00 62.19 100 ASP A C 1
ATOM 800 O O . ASP A 1 100 ? -5.999 14.530 -10.547 1.00 62.19 100 ASP A O 1
ATOM 804 N N . LYS A 1 101 ? -4.056 15.087 -11.536 1.00 60.47 101 LYS A N 1
ATOM 805 C CA . LYS A 1 101 ? -3.261 14.065 -10.871 1.00 60.47 101 LYS A CA 1
ATOM 806 C C . LYS A 1 101 ? -3.151 14.430 -9.394 1.00 60.47 101 LYS A C 1
ATOM 808 O O . LYS A 1 101 ? -2.210 15.116 -9.009 1.00 60.47 101 LYS A O 1
ATOM 813 N N . LYS A 1 102 ? -4.067 13.915 -8.570 1.00 61.28 102 LYS A N 1
ATOM 814 C CA . LYS A 1 102 ? -3.937 14.055 -7.119 1.00 61.28 102 LYS A CA 1
ATOM 815 C C . LYS A 1 102 ? -2.613 13.457 -6.672 1.00 61.28 102 LYS A C 1
ATOM 817 O O . LYS A 1 102 ? -2.315 12.293 -6.973 1.00 61.28 102 LYS A O 1
ATOM 822 N N . THR A 1 103 ? -1.799 14.249 -5.987 1.00 66.06 103 THR A N 1
ATOM 823 C CA . THR A 1 103 ? -0.555 13.746 -5.406 1.00 66.06 103 THR A CA 1
ATOM 824 C C . THR A 1 103 ? -0.868 12.716 -4.316 1.00 66.06 103 THR A C 1
ATOM 826 O O . THR A 1 103 ? -1.954 12.699 -3.737 1.00 66.06 103 THR A O 1
ATOM 829 N N . ASN A 1 104 ? 0.081 11.827 -4.002 1.00 67.69 104 ASN A N 1
ATOM 830 C CA . ASN A 1 104 ? -0.097 10.892 -2.881 1.00 67.69 104 ASN A CA 1
ATOM 831 C C . ASN A 1 104 ? -0.352 11.631 -1.553 1.00 67.69 104 ASN A C 1
ATOM 833 O O . ASN A 1 104 ? -1.010 11.082 -0.674 1.00 67.69 104 ASN A O 1
ATOM 837 N N . ILE A 1 105 ? 0.151 12.865 -1.435 1.00 71.38 105 ILE A N 1
ATOM 838 C CA . ILE A 1 105 ? -0.077 13.758 -0.298 1.00 71.38 105 ILE A CA 1
ATOM 839 C C . ILE A 1 105 ? -1.548 14.178 -0.263 1.00 71.38 105 ILE A C 1
ATOM 841 O O . ILE A 1 105 ? -2.217 13.902 0.724 1.00 71.38 105 ILE A O 1
ATOM 845 N N . GLU A 1 106 ? -2.092 14.704 -1.363 1.00 72.69 106 GLU A N 1
ATOM 846 C CA . GLU A 1 106 ? -3.510 15.095 -1.454 1.00 72.69 106 GLU A CA 1
ATOM 847 C C . GLU A 1 106 ? -4.476 13.921 -1.243 1.00 72.69 106 GLU A C 1
ATOM 849 O O . GLU A 1 106 ? -5.535 14.074 -0.635 1.00 72.69 106 GLU A O 1
ATOM 854 N N . VAL A 1 107 ? -4.129 12.726 -1.732 1.00 73.50 107 VAL A N 1
ATOM 855 C CA . VAL A 1 107 ? -4.912 11.509 -1.459 1.00 73.50 107 VAL A CA 1
ATOM 856 C C . VAL A 1 107 ? -4.863 11.163 0.032 1.00 73.50 107 VAL A C 1
ATOM 858 O O . VAL A 1 107 ? -5.889 10.815 0.615 1.00 73.50 107 VAL A O 1
ATOM 861 N N . GLY A 1 108 ? -3.688 11.280 0.656 1.00 74.25 108 GLY A N 1
ATOM 862 C CA . GLY A 1 108 ? -3.511 11.081 2.093 1.00 74.25 108 GLY A CA 1
ATOM 863 C C . GLY A 1 108 ? -4.320 12.076 2.926 1.00 74.25 108 GLY A C 1
ATOM 864 O O . GLY A 1 108 ? -5.054 11.665 3.821 1.00 74.25 108 GLY A O 1
ATOM 865 N N . GLU A 1 109 ? -4.252 13.363 2.595 1.00 81.56 109 GLU A N 1
ATOM 866 C CA . GLU A 1 109 ? -5.015 14.430 3.250 1.00 81.56 109 GLU A CA 1
ATOM 867 C C . GLU A 1 109 ? -6.526 14.251 3.067 1.00 81.56 109 GLU A C 1
ATOM 869 O O . GLU A 1 109 ? -7.289 14.394 4.025 1.00 81.56 109 GLU A O 1
ATOM 874 N N . GLY A 1 110 ? -6.966 13.856 1.868 1.00 83.25 110 GLY A N 1
ATOM 875 C CA . GLY A 1 110 ? -8.363 13.527 1.596 1.00 83.25 110 GLY A CA 1
ATOM 876 C C . GLY A 1 110 ? -8.876 12.383 2.473 1.00 83.25 110 GLY A C 1
ATOM 877 O O . GLY A 1 110 ? -9.952 12.495 3.060 1.00 83.25 110 GLY A O 1
ATOM 878 N N . ASN A 1 111 ? -8.085 11.317 2.627 1.00 84.25 111 ASN A N 1
ATOM 879 C CA . ASN A 1 111 ? -8.428 10.188 3.493 1.00 84.25 111 ASN A CA 1
ATOM 880 C C . ASN A 1 111 ? -8.476 10.587 4.971 1.00 84.25 111 ASN A C 1
ATOM 882 O O . ASN A 1 111 ? -9.397 10.186 5.677 1.00 84.25 111 ASN A O 1
ATOM 886 N N . VAL A 1 112 ? -7.524 11.403 5.435 1.00 88.12 112 VAL A N 1
ATOM 887 C CA . VAL A 1 112 ? -7.514 11.932 6.808 1.00 88.12 112 VAL A CA 1
ATOM 888 C C . VAL A 1 112 ? -8.771 12.758 7.074 1.00 88.12 112 VAL A C 1
ATOM 890 O O . VAL A 1 112 ? -9.445 12.547 8.081 1.00 88.12 112 VAL A O 1
ATOM 893 N N . LYS A 1 113 ? -9.136 13.655 6.152 1.00 90.31 113 LYS A N 1
ATOM 894 C CA . LYS A 1 113 ? -10.335 14.490 6.284 1.00 90.31 113 LYS A CA 1
ATOM 895 C C . LYS A 1 113 ? -11.616 13.652 6.289 1.00 90.31 113 LYS A C 1
ATOM 897 O O . LYS A 1 113 ? -12.491 13.874 7.128 1.00 90.31 113 LYS A O 1
ATOM 902 N N . ALA A 1 114 ? -11.721 12.679 5.384 1.00 90.88 114 ALA A N 1
ATOM 903 C CA . ALA A 1 114 ? -12.856 11.761 5.326 1.00 90.88 114 ALA A CA 1
ATOM 904 C C . ALA A 1 114 ? -12.980 10.936 6.616 1.00 90.88 114 ALA A C 1
ATOM 906 O O . ALA A 1 114 ? -14.068 10.835 7.179 1.00 90.88 114 ALA A O 1
ATOM 907 N N . PHE A 1 115 ? -11.862 10.418 7.126 1.00 94.38 115 PHE A N 1
ATOM 908 C CA . PHE A 1 115 ? -11.840 9.635 8.356 1.00 94.38 115 PHE A CA 1
ATOM 909 C C . PHE A 1 115 ? -12.190 10.476 9.592 1.00 94.38 115 PHE A C 1
ATOM 911 O O . PHE A 1 115 ? -13.014 10.059 10.399 1.00 94.38 115 PHE A O 1
ATOM 918 N N . SER A 1 116 ? -11.657 11.696 9.712 1.00 93.19 116 SER A N 1
ATOM 919 C CA . SER A 1 116 ? -12.025 12.609 10.806 1.00 93.19 116 SER A CA 1
ATOM 920 C C . SER A 1 116 ? -13.516 12.968 10.773 1.00 93.19 116 SER A C 1
ATOM 922 O O . SER A 1 116 ? -14.190 12.983 11.801 1.00 93.19 116 SER A O 1
ATOM 924 N N . THR A 1 117 ? -14.070 13.178 9.574 1.00 94.69 117 THR A N 1
ATOM 925 C CA . THR A 1 117 ? -15.512 13.412 9.394 1.00 94.69 117 THR A CA 1
ATOM 926 C C . THR A 1 117 ? -16.329 12.204 9.851 1.00 94.69 117 THR A C 1
ATOM 928 O O . THR A 1 117 ? -17.321 12.365 10.558 1.00 94.69 117 THR A O 1
ATOM 931 N N . PHE A 1 118 ? -15.891 10.993 9.502 1.00 95.06 118 PHE A N 1
ATOM 932 C CA . PHE A 1 118 ? -16.506 9.756 9.973 1.00 95.06 118 PHE A CA 1
ATOM 933 C C . PHE A 1 118 ? -16.498 9.652 11.506 1.00 95.06 118 PHE A C 1
ATOM 935 O O . PHE A 1 118 ? -17.557 9.421 12.086 1.00 95.06 118 PHE A O 1
ATOM 942 N N . LEU A 1 119 ? -15.356 9.886 12.166 1.00 94.62 119 LEU A N 1
ATOM 943 C CA . LEU A 1 119 ? -15.263 9.835 13.631 1.00 94.62 119 LEU A CA 1
ATOM 944 C C . LEU A 1 119 ? -16.222 10.829 14.294 1.00 94.62 119 LEU A C 1
ATOM 946 O O . LEU A 1 119 ? -16.999 10.450 15.168 1.00 94.62 119 LEU A O 1
ATOM 950 N N . ASN A 1 120 ? -16.227 12.078 13.825 1.00 94.25 120 ASN A N 1
ATOM 951 C CA . ASN A 1 120 ? -17.095 13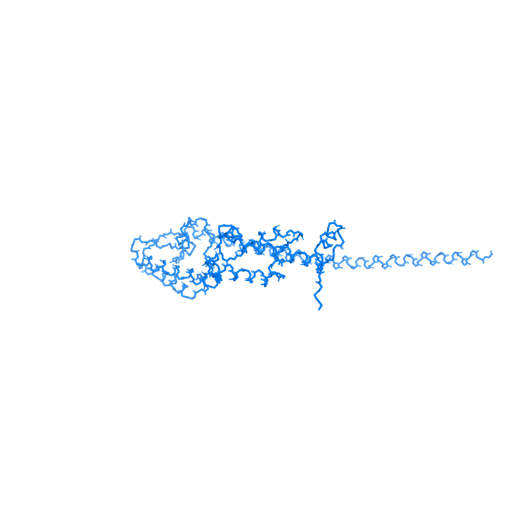.126 14.360 1.00 94.25 120 ASN A CA 1
ATOM 952 C C . ASN A 1 120 ? -18.583 12.812 14.168 1.00 94.25 120 ASN A C 1
ATOM 954 O O . ASN A 1 120 ? -19.393 13.097 15.047 1.00 94.25 120 ASN A O 1
ATOM 958 N N . ASN A 1 121 ? -18.955 12.220 13.032 1.00 93.88 121 ASN A N 1
ATOM 959 C CA . ASN A 1 121 ? -20.333 11.806 12.787 1.00 93.88 121 ASN A CA 1
ATOM 960 C C . ASN A 1 121 ? -20.748 10.667 13.724 1.00 93.88 121 ASN A C 1
ATOM 962 O O . ASN A 1 121 ? -21.855 10.698 14.251 1.00 93.88 121 ASN A O 1
ATOM 966 N N . ARG A 1 122 ? -19.861 9.695 13.977 1.00 93.50 122 ARG A N 1
ATOM 967 C CA . ARG A 1 122 ? -20.135 8.583 14.901 1.00 93.50 122 ARG A CA 1
ATOM 968 C C . ARG A 1 122 ? -20.163 9.003 16.364 1.00 93.50 122 ARG A C 1
ATOM 970 O O . ARG A 1 122 ? -20.956 8.462 17.120 1.00 93.50 122 ARG A O 1
ATOM 977 N N . LEU A 1 123 ? -19.369 9.994 16.757 1.00 92.56 123 LEU A N 1
ATOM 978 C CA . LEU A 1 123 ? -19.424 10.560 18.107 1.00 92.56 123 LEU A CA 1
ATOM 979 C C . LEU A 1 123 ? -20.749 11.268 18.407 1.00 92.56 123 LEU A C 1
ATOM 981 O O . LEU A 1 123 ? -21.192 11.279 19.550 1.00 92.56 123 LEU A O 1
ATOM 985 N N . LYS A 1 124 ? -21.393 11.844 17.388 1.00 91.56 124 LYS A N 1
ATOM 986 C CA . LYS A 1 124 ? -22.718 12.473 17.514 1.00 91.56 124 LYS A CA 1
ATOM 987 C C . LYS A 1 124 ? -23.870 11.465 17.478 1.00 91.56 124 LYS A C 1
ATOM 989 O O . LYS A 1 124 ? -25.010 11.834 17.746 1.00 91.56 124 LYS A O 1
ATOM 994 N N . ASP A 1 125 ? -23.591 10.220 17.106 1.00 91.62 125 ASP A N 1
ATOM 995 C CA . ASP A 1 125 ? -24.583 9.167 16.939 1.00 91.62 125 ASP A CA 1
ATOM 996 C C . ASP A 1 125 ? -24.696 8.324 18.216 1.00 91.62 125 ASP A C 1
ATOM 998 O O . ASP A 1 125 ? -23.925 7.396 18.453 1.00 91.62 125 ASP A O 1
ATOM 1002 N N . ASN A 1 126 ? -25.717 8.610 19.025 1.00 87.25 126 ASN A N 1
ATOM 1003 C CA . ASN A 1 126 ? -25.983 7.896 20.281 1.00 87.25 126 ASN A CA 1
ATOM 1004 C C . ASN A 1 126 ? -26.393 6.421 20.090 1.00 87.25 126 ASN A C 1
ATOM 1006 O O . ASN A 1 126 ? -26.528 5.682 21.076 1.00 87.25 126 ASN A O 1
ATOM 1010 N N . SER A 1 127 ? -26.663 5.992 18.854 1.00 90.31 127 SER A N 1
ATOM 1011 C CA . SER A 1 127 ? -26.971 4.597 18.528 1.00 90.31 127 SER A CA 1
ATOM 1012 C C . SER A 1 127 ? -25.725 3.781 18.179 1.00 90.31 127 SER A C 1
ATOM 1014 O O . SER A 1 127 ? -25.782 2.553 18.176 1.00 90.31 127 SER A O 1
ATOM 1016 N N . TYR A 1 128 ? -24.596 4.444 17.926 1.00 91.88 128 TYR A N 1
ATOM 1017 C CA . TYR A 1 128 ? -23.365 3.793 17.516 1.00 91.88 128 TYR A CA 1
ATOM 1018 C C . TYR A 1 128 ? -22.617 3.170 18.702 1.00 91.88 128 TYR A C 1
ATOM 1020 O O . TYR A 1 128 ? -22.480 3.776 19.765 1.00 91.88 128 TYR A O 1
ATOM 1028 N N . TYR A 1 129 ? -22.093 1.960 18.495 1.00 93.31 129 TYR A N 1
ATOM 1029 C CA . TYR A 1 129 ? -21.303 1.226 19.482 1.00 93.31 129 TYR A CA 1
ATOM 1030 C C . TYR A 1 129 ? -19.834 1.189 19.061 1.00 93.31 129 TYR A C 1
ATOM 1032 O O . TYR A 1 129 ? -19.482 0.654 18.006 1.00 93.31 129 TYR A O 1
ATOM 1040 N N . TRP A 1 130 ? -18.962 1.733 19.906 1.00 94.44 130 TRP A N 1
ATOM 1041 C CA . TRP A 1 130 ? -17.527 1.775 19.655 1.00 94.44 130 TRP A CA 1
ATOM 1042 C C . TRP A 1 130 ? -16.860 0.431 19.978 1.00 94.44 130 TRP A C 1
ATOM 1044 O O . TRP A 1 130 ? -17.059 -0.099 21.071 1.00 94.44 130 TRP A O 1
ATOM 1054 N N . PRO A 1 131 ? -16.052 -0.141 19.067 1.00 94.69 131 PRO A N 1
ATOM 1055 C CA . PRO A 1 131 ? -15.406 -1.424 19.316 1.00 94.69 131 PRO A CA 1
ATOM 1056 C C . PRO A 1 131 ? -14.283 -1.262 20.347 1.00 94.69 131 PRO A C 1
ATOM 1058 O O . PRO A 1 131 ? -13.325 -0.531 20.097 1.00 94.69 131 PRO A O 1
ATOM 1061 N N . LYS A 1 132 ? -14.379 -1.960 21.480 1.00 94.00 132 LYS A N 1
ATOM 1062 C CA . LYS A 1 132 ? -13.409 -1.933 22.585 1.00 94.00 132 LYS A CA 1
ATOM 1063 C C . LYS A 1 132 ? -12.536 -3.190 22.562 1.00 94.00 132 LYS A C 1
ATOM 1065 O O . LYS A 1 132 ? -13.030 -4.285 22.317 1.00 94.00 132 LYS A O 1
ATOM 1070 N N . ASN A 1 133 ? -11.235 -3.037 22.786 1.00 91.44 133 ASN A N 1
ATOM 1071 C CA . ASN A 1 133 ? -10.284 -4.141 22.884 1.00 91.44 133 ASN A CA 1
ATOM 1072 C C . ASN A 1 133 ? -10.173 -4.678 24.324 1.00 91.44 133 ASN A C 1
ATOM 1074 O O . ASN A 1 133 ? -10.728 -4.113 25.266 1.00 91.44 133 ASN A O 1
ATOM 1078 N N . ASN A 1 134 ? -9.394 -5.746 24.508 1.00 88.06 134 ASN A N 1
ATOM 1079 C CA . ASN A 1 134 ? -9.131 -6.356 25.819 1.00 88.06 134 ASN A CA 1
ATOM 1080 C C . ASN A 1 134 ? -8.479 -5.398 26.842 1.00 88.06 134 ASN A C 1
ATOM 1082 O O . ASN A 1 134 ? -8.621 -5.601 28.043 1.00 88.06 134 ASN A O 1
ATOM 1086 N N . LYS A 1 135 ? -7.781 -4.352 26.382 1.00 86.31 135 LYS A N 1
ATOM 1087 C CA . LYS A 1 135 ? -7.136 -3.312 27.209 1.00 86.31 135 LYS A CA 1
ATOM 1088 C C . LYS A 1 135 ? -8.030 -2.101 27.471 1.00 86.31 135 LYS A C 1
ATOM 1090 O O . LYS A 1 135 ? -7.602 -1.137 28.095 1.00 86.31 135 LYS A O 1
ATOM 1095 N N . GLY A 1 136 ? -9.255 -2.136 26.970 1.00 83.81 136 GLY A N 1
ATOM 1096 C CA . GLY A 1 136 ? -10.240 -1.092 27.145 1.00 83.81 136 GLY A CA 1
ATOM 1097 C C . GLY A 1 136 ? -10.094 0.154 26.271 1.00 83.81 136 GLY A C 1
ATOM 1098 O O . GLY A 1 136 ? -10.788 1.126 26.536 1.00 83.81 136 GLY A O 1
ATOM 1099 N N . GLY A 1 137 ? -9.268 0.124 25.225 1.00 89.56 137 GLY A N 1
ATOM 1100 C CA . GLY A 1 137 ? -9.221 1.156 24.180 1.00 89.56 137 GLY A CA 1
ATOM 1101 C C . GLY A 1 137 ? -9.981 0.749 22.914 1.00 89.56 137 GLY A C 1
ATOM 1102 O O . GLY A 1 137 ? -10.416 -0.392 22.770 1.00 89.56 137 GLY A O 1
ATOM 1103 N N . ILE A 1 138 ? -10.115 1.658 21.951 1.00 91.44 138 ILE A N 1
ATOM 1104 C CA . ILE A 1 138 ? -10.724 1.396 20.647 1.00 91.44 138 ILE A CA 1
ATOM 1105 C C . ILE A 1 138 ? -9.879 0.383 19.895 1.00 91.44 138 ILE A C 1
ATOM 1107 O O . ILE A 1 138 ? -8.678 0.568 19.644 1.00 91.44 138 ILE A O 1
ATOM 1111 N N . TYR A 1 139 ? -10.555 -0.636 19.399 1.00 92.56 139 TYR A N 1
ATOM 1112 C CA . TYR A 1 139 ? -9.959 -1.628 18.539 1.00 92.56 139 TYR A CA 1
ATOM 1113 C C . TYR A 1 139 ? -9.777 -1.072 17.116 1.00 92.56 139 TYR A C 1
ATOM 1115 O O . TYR A 1 139 ? -10.653 -1.151 16.251 1.00 92.56 139 TYR A O 1
ATOM 1123 N N . ARG A 1 140 ? -8.601 -0.472 16.881 1.00 92.56 140 ARG A N 1
ATOM 1124 C CA . ARG A 1 140 ? -8.248 0.307 15.675 1.00 92.56 140 ARG A CA 1
ATOM 1125 C C . ARG A 1 140 ? -8.476 -0.425 14.342 1.00 92.56 140 ARG A C 1
ATOM 1127 O O . ARG A 1 140 ? -8.743 0.208 13.324 1.00 92.56 140 ARG A O 1
ATOM 1134 N N . ARG A 1 141 ? -8.373 -1.754 14.330 1.00 92.88 141 ARG A N 1
ATOM 1135 C CA . ARG A 1 141 ? -8.622 -2.573 13.136 1.00 92.88 141 ARG A CA 1
ATOM 1136 C C . ARG A 1 141 ? -10.103 -2.584 12.751 1.00 92.88 141 ARG A C 1
ATOM 1138 O O . ARG A 1 141 ? -10.434 -2.387 11.587 1.00 92.88 141 ARG A O 1
ATOM 1145 N N . ILE A 1 142 ? -10.982 -2.746 13.738 1.00 93.50 142 ILE A N 1
ATOM 1146 C CA . ILE A 1 142 ? -12.434 -2.814 13.539 1.00 93.50 142 ILE A CA 1
ATOM 1147 C C . ILE A 1 142 ? -12.988 -1.448 13.135 1.00 93.50 142 ILE A C 1
ATOM 1149 O O . ILE A 1 142 ? -13.778 -1.361 12.201 1.00 93.50 142 ILE A O 1
ATOM 1153 N N . ILE A 1 143 ? -12.521 -0.362 13.765 1.00 93.94 143 ILE A N 1
ATOM 1154 C CA . ILE A 1 143 ? -12.958 0.992 13.378 1.00 93.94 143 ILE A CA 1
ATOM 1155 C C . ILE A 1 143 ? -12.572 1.321 11.929 1.00 93.94 143 ILE A C 1
ATOM 1157 O O . ILE A 1 143 ? -13.323 1.993 11.227 1.00 93.94 143 ILE A O 1
ATOM 1161 N N . TRP A 1 144 ? -11.426 0.816 11.456 1.00 94.69 144 TRP A N 1
ATOM 1162 C CA . TRP A 1 144 ? -11.046 0.955 10.055 1.00 94.69 144 TRP A CA 1
ATOM 1163 C C . TRP A 1 144 ? -11.968 0.154 9.138 1.00 94.69 144 TRP A C 1
ATOM 1165 O O . TRP A 1 144 ? -12.431 0.703 8.143 1.00 94.69 144 TRP A O 1
ATOM 1175 N N . ALA A 1 145 ? -12.278 -1.095 9.495 1.00 93.25 145 ALA A N 1
ATOM 1176 C CA . ALA A 1 145 ? -13.204 -1.943 8.747 1.00 93.25 145 ALA A CA 1
ATOM 1177 C C . ALA A 1 145 ? -14.575 -1.274 8.557 1.00 93.25 145 ALA A C 1
ATOM 1179 O O . ALA A 1 145 ? -15.084 -1.215 7.441 1.00 93.25 145 ALA A O 1
ATOM 1180 N N . TYR A 1 146 ? -15.111 -0.666 9.619 1.00 93.00 146 TYR A N 1
ATOM 1181 C CA . TYR A 1 146 ? -16.367 0.083 9.5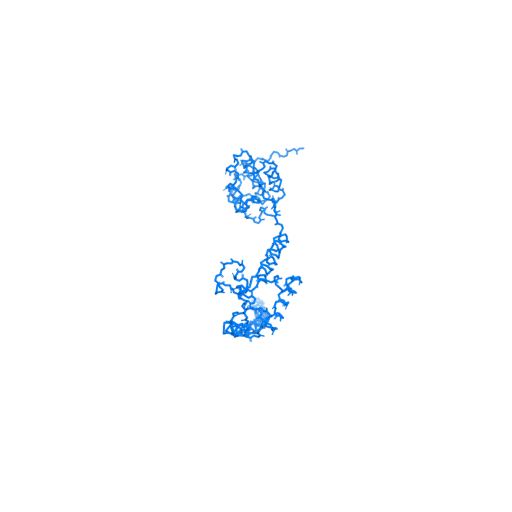64 1.00 93.00 146 TYR A CA 1
ATOM 1182 C C . TYR A 1 146 ? -16.293 1.344 8.700 1.00 93.00 146 TYR A C 1
ATOM 1184 O O . TYR A 1 146 ? -17.281 1.712 8.073 1.00 93.00 146 TYR A O 1
ATOM 1192 N N . PHE A 1 147 ? -15.143 2.020 8.653 1.00 93.56 147 PHE A N 1
ATOM 1193 C CA . PHE A 1 147 ? -14.970 3.192 7.796 1.00 93.56 147 PHE A CA 1
ATOM 1194 C C . PHE A 1 147 ? -14.948 2.833 6.305 1.00 93.56 147 PHE A C 1
ATOM 1196 O O . PHE A 1 147 ? -15.507 3.569 5.495 1.00 93.56 147 PHE A O 1
ATOM 1203 N N . ILE A 1 148 ? -14.299 1.723 5.939 1.00 92.44 148 ILE A N 1
ATOM 1204 C CA . ILE A 1 148 ? -14.210 1.272 4.539 1.00 92.44 148 ILE A CA 1
ATOM 1205 C C . ILE A 1 148 ? -15.378 0.382 4.103 1.00 92.44 148 ILE A C 1
ATOM 1207 O O . ILE A 1 148 ? -15.382 -0.057 2.956 1.00 92.44 148 ILE A O 1
ATOM 1211 N N . ASP A 1 149 ? -16.333 0.126 4.999 1.00 91.31 149 ASP A N 1
ATOM 1212 C CA . ASP A 1 149 ? -17.506 -0.724 4.778 1.00 91.31 149 ASP A CA 1
ATOM 1213 C C . ASP A 1 149 ? -17.144 -2.161 4.356 1.00 91.31 149 ASP A C 1
ATOM 1215 O O . ASP A 1 149 ? -17.591 -2.695 3.341 1.00 91.31 149 ASP A O 1
ATOM 1219 N N . VAL A 1 150 ? -16.251 -2.786 5.128 1.00 91.62 150 VAL A N 1
ATOM 1220 C CA . VAL A 1 150 ? -15.785 -4.161 4.902 1.00 91.62 150 VAL A CA 1
ATOM 1221 C C . VAL A 1 150 ? -15.893 -4.966 6.196 1.00 91.62 150 VAL A C 1
ATOM 1223 O O . VAL A 1 150 ? -15.727 -4.426 7.289 1.00 91.62 150 VAL A O 1
ATOM 1226 N N . SER A 1 151 ? -16.137 -6.278 6.078 1.00 89.31 151 SER A N 1
ATOM 1227 C CA . SER A 1 151 ? -16.117 -7.193 7.227 1.00 89.31 151 SER A CA 1
ATOM 1228 C C . SER A 1 151 ? -14.793 -7.086 8.005 1.00 89.31 151 SER A C 1
ATOM 1230 O O . SER A 1 151 ? -13.723 -7.113 7.379 1.00 89.31 151 SER A O 1
ATOM 1232 N N . PRO A 1 152 ? -14.820 -7.016 9.351 1.00 88.12 152 PRO A N 1
ATOM 1233 C CA . PRO A 1 152 ? -13.601 -6.870 10.138 1.00 88.12 152 PRO A CA 1
ATOM 1234 C C . PRO A 1 152 ? -12.589 -8.009 9.973 1.00 88.12 152 PRO A C 1
ATOM 1236 O O . PRO A 1 152 ? -11.391 -7.773 10.107 1.00 88.12 152 PRO A O 1
ATOM 1239 N N . GLU A 1 153 ? -13.044 -9.212 9.614 1.00 86.06 153 GLU A N 1
ATOM 1240 C CA . GLU A 1 153 ? -12.189 -10.384 9.365 1.00 86.06 153 GLU A CA 1
ATOM 1241 C C . GLU A 1 153 ? -11.287 -10.223 8.130 1.00 86.06 153 GLU A C 1
ATOM 1243 O O . GLU A 1 153 ? -10.213 -10.818 8.048 1.00 86.06 153 GLU A O 1
ATOM 1248 N N . LEU A 1 154 ? -11.695 -9.397 7.161 1.00 87.12 154 LEU A N 1
ATOM 1249 C CA . LEU A 1 154 ? -10.926 -9.150 5.936 1.00 87.12 154 LEU A CA 1
ATOM 1250 C C . LEU A 1 154 ? -9.841 -8.085 6.134 1.00 87.12 154 LEU A C 1
ATOM 1252 O O . LEU A 1 154 ? -8.946 -7.927 5.297 1.00 87.12 154 LEU A O 1
ATOM 1256 N N . VAL A 1 155 ? -9.909 -7.340 7.237 1.00 88.50 155 VAL A N 1
ATOM 1257 C CA . VAL A 1 155 ? -8.964 -6.275 7.546 1.00 88.50 155 VAL A CA 1
ATOM 1258 C C . VAL A 1 155 ? -7.848 -6.840 8.407 1.00 88.50 155 VAL A C 1
ATOM 1260 O O . VAL A 1 155 ? -8.051 -7.168 9.566 1.00 88.50 155 VAL A O 1
ATOM 1263 N N . LYS A 1 156 ? -6.632 -6.900 7.858 1.00 86.12 156 LYS A N 1
ATOM 1264 C CA . LYS A 1 156 ? -5.460 -7.400 8.596 1.00 86.12 156 LYS A CA 1
ATOM 1265 C C . LYS A 1 156 ? -4.935 -6.405 9.627 1.00 86.12 156 LYS A C 1
ATOM 1267 O O . LYS A 1 156 ? -4.537 -6.802 10.715 1.00 86.12 156 LYS A O 1
ATOM 1272 N N . SER A 1 157 ? -4.916 -5.117 9.292 1.00 86.44 157 SER A N 1
ATOM 1273 C CA . SER A 1 157 ? -4.333 -4.085 10.149 1.00 86.44 157 SER A CA 1
ATOM 1274 C C . SER A 1 157 ? -4.988 -2.722 9.950 1.00 86.44 157 SER A C 1
ATOM 1276 O O . SER A 1 157 ? -5.565 -2.426 8.901 1.00 86.44 157 SER A O 1
ATOM 1278 N N . ALA A 1 158 ? -4.879 -1.881 10.979 1.00 89.75 158 ALA A N 1
ATOM 1279 C CA . ALA A 1 158 ? -5.225 -0.471 10.885 1.00 89.75 158 ALA A CA 1
ATOM 1280 C C . ALA A 1 158 ? -4.201 0.283 10.010 1.00 89.75 158 ALA A C 1
ATOM 1282 O O . ALA A 1 158 ? -3.019 -0.081 9.975 1.00 89.75 158 ALA A O 1
ATOM 1283 N N . PRO A 1 159 ? -4.616 1.348 9.310 1.00 89.88 159 PRO A N 1
ATOM 1284 C CA . PRO A 1 159 ? -3.723 2.103 8.449 1.00 89.88 159 PRO A CA 1
ATOM 1285 C C . PRO A 1 159 ? -2.715 2.925 9.265 1.00 89.88 159 PRO A C 1
ATOM 1287 O O . PRO A 1 159 ? -3.015 3.465 10.328 1.00 89.88 159 PRO A O 1
ATOM 1290 N N . SER A 1 160 ? -1.508 3.092 8.722 1.00 88.44 160 SER A N 1
ATOM 1291 C CA . SER A 1 160 ? -0.399 3.765 9.419 1.00 88.44 160 SER A CA 1
ATOM 1292 C C . SER A 1 160 ? -0.633 5.253 9.701 1.00 88.44 160 SER A C 1
ATOM 1294 O O . SER A 1 160 ? 0.036 5.826 10.560 1.00 88.44 160 SER A O 1
ATOM 1296 N N . PHE A 1 161 ? -1.578 5.905 9.015 1.00 88.38 161 PHE A N 1
ATOM 1297 C CA . PHE A 1 161 ? -1.892 7.308 9.288 1.00 88.38 161 PHE A CA 1
ATOM 1298 C C . PHE A 1 161 ? -2.601 7.509 10.634 1.00 88.38 161 PHE A C 1
ATOM 1300 O O . PHE A 1 161 ? -2.551 8.619 11.150 1.00 88.38 161 PHE A O 1
ATOM 1307 N N . PHE A 1 162 ? -3.178 6.459 11.237 1.00 91.25 162 PHE A N 1
ATOM 1308 C CA . PHE A 1 162 ? -3.753 6.537 12.588 1.00 91.25 162 PHE A CA 1
ATOM 1309 C C . PHE A 1 162 ? -2.711 6.913 13.643 1.00 91.25 162 PHE A C 1
ATOM 1311 O O . PHE A 1 162 ? -3.051 7.535 14.640 1.00 91.25 162 PHE A O 1
ATOM 1318 N N . THR A 1 163 ? -1.447 6.535 13.432 1.00 88.19 163 THR A N 1
ATOM 1319 C CA . THR A 1 163 ? -0.347 6.843 14.355 1.00 88.19 163 THR A CA 1
ATOM 1320 C C . THR A 1 163 ? 0.525 7.993 13.867 1.00 88.19 163 THR A C 1
ATOM 1322 O O . THR A 1 163 ? 1.069 8.731 14.684 1.00 88.19 163 THR A O 1
ATOM 1325 N N . ARG A 1 164 ? 0.673 8.162 12.546 1.00 87.69 164 ARG A N 1
ATOM 1326 C CA . ARG A 1 164 ? 1.529 9.207 11.957 1.00 87.69 164 ARG A CA 1
ATOM 1327 C C . ARG A 1 164 ? 0.879 10.587 11.913 1.00 87.69 164 ARG A C 1
ATOM 1329 O O . ARG A 1 164 ? 1.595 11.580 11.977 1.00 87.69 164 ARG A O 1
ATOM 1336 N N . ASN A 1 165 ? -0.441 10.668 11.748 1.00 90.75 165 ASN A N 1
ATOM 1337 C CA . ASN A 1 165 ? -1.140 11.948 11.717 1.00 90.75 165 ASN A CA 1
ATOM 1338 C C . ASN A 1 165 ? -1.536 12.351 13.142 1.00 90.75 165 ASN A C 1
ATOM 1340 O O . ASN A 1 165 ? -2.342 11.668 13.768 1.00 90.75 165 ASN A O 1
ATOM 1344 N N . ILE A 1 166 ? -0.980 13.464 13.628 1.00 91.12 166 ILE A N 1
ATOM 1345 C CA . ILE A 1 166 ? -1.179 13.933 15.007 1.00 91.12 166 ILE A CA 1
ATOM 1346 C C . ILE A 1 166 ? -2.665 14.178 15.295 1.00 91.12 166 ILE A C 1
ATOM 1348 O O . ILE A 1 166 ? -3.159 13.701 16.306 1.00 91.12 166 ILE A O 1
ATOM 1352 N N . ALA A 1 167 ? -3.397 14.830 14.388 1.00 91.12 167 ALA A N 1
ATOM 1353 C CA . ALA A 1 167 ? -4.806 15.152 14.607 1.00 91.12 167 ALA A CA 1
ATOM 1354 C C . ALA A 1 167 ? -5.683 13.896 14.745 1.00 91.12 167 ALA A C 1
ATOM 1356 O O . ALA A 1 167 ? -6.485 13.804 15.670 1.00 91.12 167 ALA A O 1
ATOM 1357 N N . ILE A 1 168 ? -5.505 12.903 13.864 1.00 93.50 168 ILE A N 1
ATOM 1358 C CA . ILE A 1 168 ? -6.241 11.631 13.963 1.00 93.50 168 ILE A CA 1
ATOM 1359 C C . ILE A 1 168 ? -5.831 10.855 15.209 1.00 93.50 168 ILE A C 1
ATOM 1361 O O . ILE A 1 168 ? -6.689 10.288 15.882 1.00 93.50 168 ILE A O 1
ATOM 1365 N N . LYS A 1 169 ? -4.533 10.825 15.520 1.00 93.94 169 LYS A N 1
ATOM 1366 C CA . LYS A 1 169 ? -4.026 10.151 16.712 1.00 93.94 169 LYS A CA 1
ATOM 1367 C C . LYS A 1 169 ? -4.683 10.720 17.970 1.00 93.94 169 LYS A C 1
ATOM 1369 O O . LYS A 1 169 ? -5.262 9.949 18.727 1.00 93.94 169 LYS A O 1
ATOM 1374 N N . THR A 1 170 ? -4.668 12.043 18.130 1.00 94.19 170 THR A N 1
ATOM 1375 C CA . THR A 1 170 ? -5.291 12.736 19.264 1.00 94.19 170 THR A CA 1
ATOM 1376 C C . THR A 1 170 ? -6.795 12.476 19.327 1.00 94.19 170 THR A C 1
ATOM 1378 O O . THR A 1 170 ? -7.285 12.097 20.381 1.00 94.19 170 THR A O 1
ATOM 1381 N N . GLN A 1 171 ? -7.520 12.556 18.204 1.00 94.50 171 GLN A N 1
ATOM 1382 C CA . GLN A 1 171 ? -8.957 12.237 18.179 1.00 94.50 171 GLN A CA 1
ATOM 1383 C C . GLN A 1 171 ? -9.250 10.800 18.629 1.00 94.50 171 GLN A C 1
ATOM 1385 O O . GLN A 1 171 ? -10.191 10.554 19.375 1.00 94.50 171 GLN A O 1
ATOM 1390 N N . LEU A 1 172 ? -8.459 9.827 18.178 1.00 95.38 172 LEU A N 1
ATOM 1391 C CA . LEU A 1 172 ? -8.649 8.437 18.582 1.00 95.38 172 LEU A CA 1
ATOM 1392 C C . LEU A 1 172 ? -8.283 8.213 20.060 1.00 95.38 172 LEU A C 1
ATOM 1394 O O . LEU A 1 172 ? -8.920 7.396 20.714 1.00 95.38 172 LEU A O 1
ATOM 1398 N N . GLU A 1 173 ? -7.280 8.917 20.586 1.00 94.62 173 GLU A N 1
ATOM 1399 C CA . GLU A 1 173 ? -6.918 8.886 22.012 1.00 94.62 173 GLU A CA 1
ATOM 1400 C C . GLU A 1 173 ? -8.006 9.524 22.890 1.00 94.62 173 GLU A C 1
ATOM 1402 O O . GLU A 1 173 ? -8.338 8.987 23.941 1.00 94.62 173 GLU A O 1
ATOM 1407 N N . GLU A 1 174 ? -8.624 10.620 22.449 1.00 94.38 174 GLU A N 1
ATOM 1408 C CA . GLU A 1 174 ? -9.779 11.216 23.132 1.00 94.38 174 GLU A CA 1
ATOM 1409 C C . GLU A 1 174 ? -10.944 10.229 23.210 1.00 94.38 174 GLU A C 1
ATOM 1411 O O . GLU A 1 174 ? -11.535 10.047 24.272 1.00 94.38 174 GLU A O 1
ATOM 1416 N N . ILE A 1 175 ? -11.238 9.529 22.113 1.00 94.31 175 ILE A N 1
ATOM 1417 C CA . ILE A 1 175 ? -12.284 8.504 22.103 1.00 94.31 175 ILE A CA 1
ATOM 1418 C C . ILE A 1 175 ? -11.903 7.328 23.025 1.00 94.31 175 ILE A C 1
ATOM 1420 O O . ILE A 1 175 ? -12.772 6.815 23.725 1.00 94.31 175 ILE A O 1
ATOM 1424 N N . ASP A 1 176 ? -10.627 6.922 23.094 1.00 93.31 176 ASP A N 1
ATOM 1425 C CA . ASP A 1 176 ? -10.177 5.916 24.073 1.00 93.31 176 ASP A CA 1
ATOM 1426 C C . ASP A 1 176 ? -10.477 6.368 25.508 1.00 93.31 176 ASP A C 1
ATOM 1428 O O . ASP A 1 176 ? -10.997 5.587 26.303 1.00 93.31 176 ASP A O 1
ATOM 1432 N N . LEU A 1 177 ? -10.202 7.634 25.837 1.00 93.69 177 LEU A N 1
ATOM 1433 C CA . LEU A 1 177 ? -10.511 8.196 27.153 1.00 93.69 177 LEU A CA 1
ATOM 1434 C C . LEU A 1 177 ? -12.019 8.209 27.423 1.00 93.69 177 LEU A C 1
ATOM 1436 O O . LEU A 1 177 ? -12.443 7.873 28.526 1.00 93.69 177 LEU A O 1
ATOM 1440 N N . MET A 1 178 ? -12.841 8.541 26.424 1.00 93.56 178 MET A N 1
ATOM 1441 C CA . MET A 1 178 ? -14.301 8.476 26.546 1.00 93.56 178 MET A CA 1
ATOM 1442 C C . MET A 1 178 ? -14.795 7.045 26.801 1.00 93.56 178 MET A C 1
ATOM 1444 O O . MET A 1 178 ? -15.736 6.862 27.570 1.00 93.56 178 MET A O 1
ATOM 1448 N N . ILE A 1 179 ? -14.162 6.032 26.198 1.00 93.19 179 ILE A N 1
ATOM 1449 C CA . ILE A 1 179 ? -14.462 4.617 26.466 1.00 93.19 179 ILE A CA 1
ATOM 1450 C C . ILE A 1 179 ? -14.084 4.235 27.895 1.00 93.19 179 ILE A C 1
ATOM 1452 O O . ILE A 1 179 ? -14.857 3.556 28.564 1.00 93.19 179 ILE A O 1
ATOM 1456 N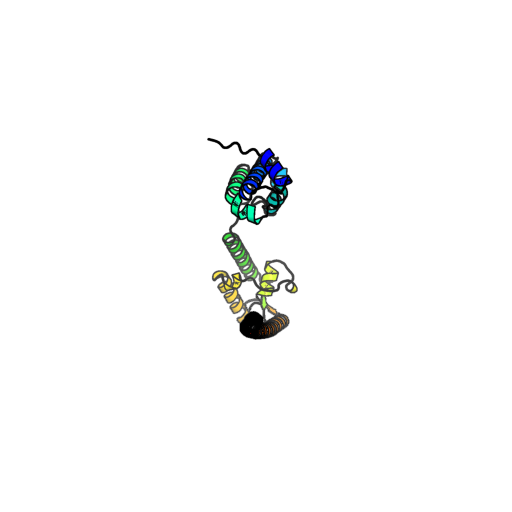 N . VAL A 1 180 ? -12.899 4.635 28.360 1.00 90.19 180 VAL A N 1
ATOM 1457 C CA . VAL A 1 180 ? -12.431 4.328 29.721 1.00 90.19 180 VAL A CA 1
ATOM 1458 C C . VAL A 1 180 ? -13.313 4.998 30.775 1.00 90.19 180 VAL A C 1
ATOM 1460 O O . VAL A 1 180 ? -13.565 4.409 31.820 1.00 90.19 180 VAL A O 1
ATOM 1463 N N . ASN A 1 181 ? -13.816 6.197 30.482 1.00 91.56 181 ASN A N 1
ATOM 1464 C CA . ASN A 1 181 ? -14.716 6.951 31.352 1.00 91.56 181 ASN A CA 1
ATOM 1465 C C . ASN A 1 181 ? -16.201 6.565 31.190 1.00 91.56 181 ASN A C 1
ATOM 1467 O O . ASN A 1 181 ? -17.059 7.280 31.706 1.00 91.56 181 ASN A O 1
ATOM 1471 N N . ASP A 1 182 ? -16.515 5.505 30.435 1.00 89.38 182 ASP A N 1
ATOM 1472 C CA . ASP A 1 182 ? -17.879 5.033 30.144 1.00 89.38 182 ASP A CA 1
ATOM 1473 C C . ASP A 1 182 ? -18.829 6.125 29.594 1.00 89.38 182 ASP A C 1
ATOM 1475 O O . ASP A 1 182 ? -20.043 6.102 29.793 1.00 89.38 182 ASP A O 1
ATOM 1479 N N . GLN A 1 183 ? -18.280 7.100 28.862 1.00 91.12 183 GLN A N 1
ATOM 1480 C CA . GLN A 1 183 ? -19.026 8.233 28.297 1.00 91.12 183 GLN A CA 1
ATOM 1481 C C . GLN A 1 183 ? -19.715 7.899 26.968 1.00 91.12 183 GLN A C 1
ATOM 1483 O O . GLN A 1 183 ? -20.583 8.646 26.515 1.00 91.12 183 GLN A O 1
ATOM 1488 N N . ILE A 1 184 ? -19.325 6.798 26.323 1.00 92.69 184 ILE A N 1
ATOM 1489 C CA . ILE A 1 184 ? -19.864 6.353 25.034 1.00 92.69 184 ILE A CA 1
ATOM 1490 C C . ILE A 1 184 ? -20.196 4.863 25.066 1.00 92.69 184 ILE A C 1
ATOM 1492 O O . ILE A 1 184 ? -19.593 4.085 25.803 1.00 92.69 184 ILE A O 1
ATOM 1496 N N . LYS A 1 185 ? -21.156 4.446 24.235 1.00 93.44 185 LYS A N 1
ATOM 1497 C CA . LYS A 1 185 ? -21.539 3.034 24.114 1.00 93.44 185 LYS A CA 1
ATOM 1498 C C . LYS A 1 185 ? -20.439 2.228 23.440 1.00 93.44 185 LYS A C 1
ATOM 1500 O O . LYS A 1 185 ? -19.845 2.679 22.460 1.00 93.44 185 LYS A O 1
ATOM 1505 N N . THR A 1 186 ? -20.222 1.009 23.923 1.00 93.94 186 THR A N 1
ATOM 1506 C CA . THR A 1 186 ? -19.156 0.134 23.431 1.00 93.94 186 THR A CA 1
ATOM 1507 C C . THR A 1 186 ? -19.647 -1.267 23.097 1.00 93.94 186 THR A C 1
ATOM 1509 O O . THR A 1 186 ? -20.632 -1.747 23.653 1.00 93.94 186 THR A O 1
ATOM 1512 N N . LEU A 1 187 ? -18.958 -1.911 22.157 1.00 94.06 187 LEU A N 1
ATOM 1513 C CA . LEU A 1 187 ? -19.114 -3.318 21.807 1.00 94.06 187 LEU A CA 1
ATOM 1514 C C . LEU A 1 187 ? -17.802 -4.033 22.133 1.00 94.06 187 LEU A C 1
ATOM 1516 O O . LEU A 1 187 ? -16.738 -3.585 21.698 1.00 94.06 187 LEU A O 1
ATOM 1520 N N . ASP A 1 188 ? -17.874 -5.115 22.904 1.00 92.50 188 ASP A N 1
ATOM 1521 C CA . ASP A 1 188 ? -16.682 -5.824 23.361 1.00 92.50 188 ASP A CA 1
ATOM 1522 C C . ASP A 1 188 ? -16.100 -6.735 22.270 1.00 92.50 188 ASP A C 1
ATOM 1524 O O . ASP A 1 188 ? -16.784 -7.596 21.721 1.00 92.50 188 ASP A O 1
ATOM 1528 N N . TYR A 1 189 ? -14.813 -6.543 21.986 1.00 92.06 189 TYR A N 1
ATOM 1529 C CA . TYR A 1 189 ? -13.995 -7.370 21.102 1.00 92.06 189 TYR A CA 1
ATOM 1530 C C . TYR A 1 189 ? -12.776 -7.951 21.837 1.00 92.06 189 TYR A C 1
ATOM 1532 O O . TYR A 1 189 ? -11.762 -8.275 21.215 1.00 92.06 189 TYR A O 1
ATOM 1540 N N . SER A 1 190 ? -12.842 -8.078 23.163 1.00 88.25 190 SER A N 1
ATOM 1541 C CA . SER A 1 190 ? -11.773 -8.612 24.010 1.00 88.25 190 SER A CA 1
ATOM 1542 C C . SER A 1 190 ? -11.204 -9.943 23.503 1.00 88.25 190 SER A C 1
ATOM 1544 O O . SER A 1 190 ? -9.986 -10.074 23.379 1.00 88.25 190 SER A O 1
ATOM 1546 N N . SER A 1 191 ? -12.064 -10.895 23.134 1.00 86.19 191 SER A N 1
ATOM 1547 C CA . SER A 1 191 ? -11.669 -12.213 22.617 1.00 86.19 191 SER A CA 1
ATOM 1548 C C . SER A 1 191 ? -10.920 -12.127 21.283 1.00 86.19 191 SER A C 1
ATOM 1550 O O . SER A 1 191 ? -9.827 -12.676 21.150 1.00 86.19 191 SER A O 1
ATOM 1552 N N . ALA A 1 192 ? -11.464 -11.389 20.312 1.00 84.94 192 ALA A N 1
ATOM 1553 C CA . ALA A 1 192 ? -10.843 -11.187 19.003 1.00 84.94 192 ALA A CA 1
ATOM 1554 C C . ALA A 1 192 ? -9.505 -10.439 19.116 1.00 84.94 192 ALA A C 1
ATOM 1556 O O . ALA A 1 192 ? -8.517 -10.821 18.492 1.00 84.94 192 ALA A O 1
ATOM 1557 N N . SER A 1 193 ? -9.454 -9.412 19.967 1.00 85.25 193 SER A N 1
ATOM 1558 C CA . SER A 1 193 ? -8.229 -8.664 20.243 1.00 85.25 193 SER A CA 1
ATOM 1559 C C . SER A 1 193 ? -7.162 -9.530 20.913 1.00 85.25 193 SER A C 1
ATOM 1561 O O . SER A 1 193 ? -5.989 -9.414 20.576 1.00 85.25 193 SER A O 1
ATOM 1563 N N . ALA A 1 194 ? -7.541 -10.400 21.852 1.00 83.69 194 ALA A N 1
ATOM 1564 C CA . ALA A 1 194 ? -6.599 -11.305 22.505 1.00 83.69 194 ALA A CA 1
ATOM 1565 C C . ALA A 1 194 ? -6.006 -12.319 21.513 1.00 83.69 194 ALA A C 1
ATOM 1567 O O . ALA A 1 194 ? -4.798 -12.555 21.524 1.00 83.69 194 ALA A O 1
ATOM 1568 N N . LEU A 1 195 ? -6.833 -12.875 20.622 1.00 83.81 195 LEU A N 1
ATOM 1569 C CA . LEU A 1 195 ? -6.382 -13.793 19.572 1.00 83.81 195 LEU A CA 1
ATOM 1570 C C . LEU A 1 195 ? -5.395 -13.129 18.605 1.00 83.81 195 LEU A C 1
ATOM 1572 O O . LEU A 1 195 ? -4.364 -13.721 18.281 1.00 83.81 195 LEU A O 1
ATOM 1576 N N . ASP A 1 196 ? -5.668 -11.892 18.190 1.00 82.25 196 ASP A N 1
ATOM 1577 C CA . ASP A 1 196 ? -4.744 -11.109 17.366 1.00 82.25 196 ASP A CA 1
ATOM 1578 C C . ASP A 1 196 ? -3.394 -10.888 18.062 1.00 82.25 196 ASP A C 1
ATOM 1580 O O . ASP A 1 196 ? -2.344 -11.132 17.470 1.00 82.25 196 ASP A O 1
ATOM 1584 N N . GLU A 1 197 ? -3.409 -10.451 19.327 1.00 80.62 197 GLU A N 1
ATOM 1585 C CA . GLU A 1 197 ? -2.185 -10.192 20.096 1.00 80.62 197 GLU A CA 1
ATOM 1586 C C . GLU A 1 197 ? -1.338 -11.464 20.259 1.00 80.62 197 GLU A C 1
ATOM 1588 O O . GLU A 1 197 ? -0.105 -11.419 20.153 1.00 80.62 197 GLU A O 1
ATOM 1593 N N . MET A 1 198 ? -1.987 -12.614 20.473 1.00 81.69 198 MET A N 1
ATOM 1594 C CA . MET A 1 198 ? -1.325 -13.920 20.527 1.00 81.69 198 MET A CA 1
ATOM 1595 C C . MET A 1 198 ? -0.721 -14.310 19.174 1.00 81.69 198 MET A C 1
ATOM 1597 O O . MET A 1 198 ? 0.430 -14.748 19.120 1.00 81.69 198 MET A O 1
ATOM 1601 N N . SER A 1 199 ? -1.459 -14.116 18.079 1.00 80.00 199 SER A N 1
ATOM 1602 C CA . SER A 1 199 ? -0.963 -14.373 16.724 1.00 80.00 199 SER A CA 1
ATOM 1603 C C . SER A 1 199 ? 0.272 -13.522 16.413 1.00 80.00 199 SER A C 1
ATOM 1605 O O . SER A 1 199 ? 1.305 -14.054 16.002 1.00 80.00 199 SER A O 1
ATOM 1607 N N . ASP A 1 200 ? 0.216 -12.215 16.674 1.00 76.44 200 ASP A N 1
ATOM 1608 C CA . ASP A 1 200 ? 1.321 -11.294 16.394 1.00 76.44 200 ASP A CA 1
ATOM 1609 C C . ASP A 1 200 ? 2.570 -11.616 17.222 1.00 76.44 200 ASP A C 1
ATOM 1611 O O . ASP A 1 200 ? 3.692 -11.604 16.703 1.00 76.44 200 ASP A O 1
ATOM 1615 N N . THR A 1 201 ? 2.406 -11.956 18.503 1.00 78.31 201 THR A N 1
ATOM 1616 C CA . THR A 1 201 ? 3.540 -12.337 19.358 1.00 78.31 201 THR A CA 1
ATOM 1617 C C . THR A 1 201 ? 4.173 -13.662 18.934 1.00 78.31 201 THR A C 1
ATOM 1619 O O . THR A 1 201 ? 5.404 -13.753 18.893 1.00 78.31 201 THR A O 1
ATOM 1622 N N . MET A 1 202 ? 3.378 -14.673 18.571 1.00 74.81 202 MET A N 1
ATOM 1623 C CA . MET A 1 202 ? 3.897 -15.950 18.065 1.00 74.81 202 MET A CA 1
ATOM 1624 C C . MET A 1 202 ? 4.612 -15.785 16.717 1.00 74.81 202 MET A C 1
ATOM 1626 O O . MET A 1 202 ? 5.735 -16.269 16.558 1.00 74.81 202 MET A O 1
ATOM 1630 N N . LEU A 1 203 ? 4.019 -15.045 15.775 1.00 74.75 203 LEU A N 1
ATOM 1631 C CA . LEU A 1 203 ? 4.620 -14.766 14.468 1.00 74.75 203 LEU A CA 1
ATOM 1632 C C . LEU A 1 203 ? 5.913 -13.950 14.588 1.00 74.75 203 LEU A C 1
ATOM 1634 O O . LEU A 1 203 ? 6.896 -14.245 13.909 1.00 74.75 203 LEU A O 1
ATOM 1638 N N . SER A 1 204 ? 5.947 -12.953 15.476 1.00 76.31 204 SER A N 1
ATOM 1639 C CA . SER A 1 204 ? 7.143 -12.140 15.724 1.00 76.31 204 SER A CA 1
ATOM 1640 C C . SER A 1 204 ? 8.297 -12.976 16.288 1.00 76.31 204 SER A C 1
ATOM 1642 O O . SER A 1 204 ? 9.434 -12.866 15.819 1.00 76.31 204 SER A O 1
ATOM 1644 N N . ARG A 1 205 ? 8.009 -13.888 17.229 1.00 74.62 205 ARG A N 1
ATOM 1645 C CA . ARG A 1 205 ? 9.002 -14.846 17.746 1.00 74.62 205 ARG A CA 1
ATOM 1646 C C . ARG A 1 205 ? 9.519 -15.775 16.648 1.00 74.62 205 ARG A C 1
ATOM 1648 O O . ARG A 1 205 ? 10.732 -15.924 16.513 1.00 74.62 205 ARG A O 1
ATOM 1655 N N . ALA A 1 206 ? 8.629 -16.340 15.832 1.00 78.25 206 ALA A N 1
ATOM 1656 C CA . ALA A 1 206 ? 9.017 -17.200 14.715 1.00 78.25 206 ALA A CA 1
ATOM 1657 C C . ALA A 1 206 ? 9.916 -16.460 13.705 1.00 78.25 206 ALA A C 1
ATOM 1659 O O . ALA A 1 206 ? 10.968 -16.965 13.321 1.00 78.25 206 ALA A O 1
ATOM 1660 N N . LEU A 1 207 ? 9.565 -15.222 13.337 1.00 80.19 207 LEU A N 1
ATOM 1661 C CA . LEU A 1 207 ? 10.379 -14.381 12.453 1.00 80.19 207 LEU A CA 1
ATOM 1662 C C . LEU A 1 207 ? 11.749 -14.040 13.046 1.00 80.19 207 LEU A C 1
ATOM 1664 O O . LEU A 1 207 ? 12.738 -13.992 12.313 1.00 80.19 207 LEU A O 1
ATOM 1668 N N . SER A 1 208 ? 11.820 -13.787 14.353 1.00 77.31 208 SER A N 1
ATOM 1669 C CA . SER A 1 208 ? 13.089 -13.542 15.041 1.00 77.31 208 SER A CA 1
ATOM 1670 C C . SER A 1 208 ? 14.011 -14.760 14.953 1.00 77.31 208 SER A C 1
ATOM 1672 O O . SER A 1 208 ? 15.190 -14.604 14.632 1.00 77.31 208 SER A O 1
ATOM 1674 N N . ASN A 1 209 ? 13.471 -15.963 15.164 1.00 84.56 209 ASN A N 1
ATOM 1675 C CA . ASN A 1 209 ? 14.233 -17.208 15.052 1.00 84.56 209 ASN A CA 1
ATOM 1676 C C . ASN A 1 209 ? 14.735 -17.432 13.622 1.00 84.56 209 ASN A C 1
ATOM 1678 O O . ASN A 1 209 ? 15.925 -17.658 13.427 1.00 84.56 209 ASN A O 1
ATOM 1682 N N . ILE A 1 210 ? 13.879 -17.237 12.614 1.00 85.94 210 ILE A N 1
ATOM 1683 C CA . ILE A 1 210 ? 14.272 -17.364 11.200 1.00 85.94 210 ILE A CA 1
ATOM 1684 C C . ILE A 1 210 ? 15.385 -16.367 10.839 1.00 85.94 210 ILE A C 1
ATOM 1686 O O . ILE A 1 210 ? 16.323 -16.703 10.120 1.00 85.94 210 ILE A O 1
ATOM 1690 N N . ARG A 1 211 ? 15.324 -15.124 11.337 1.00 85.44 211 ARG A N 1
ATOM 1691 C CA . ARG A 1 211 ? 16.392 -14.132 11.107 1.00 85.44 211 ARG A CA 1
ATOM 1692 C C . ARG A 1 211 ? 17.711 -14.537 11.757 1.00 85.44 211 ARG A C 1
ATOM 1694 O O . ARG A 1 211 ? 18.766 -14.266 11.183 1.00 85.44 211 ARG A O 1
ATOM 1701 N N . LEU A 1 212 ? 17.652 -15.145 12.940 1.00 89.44 212 LEU A N 1
ATOM 1702 C CA . LEU A 1 212 ? 18.829 -15.661 13.628 1.00 89.44 212 LEU A CA 1
ATOM 1703 C C . LEU A 1 212 ? 19.449 -16.825 12.847 1.00 89.44 212 LEU A C 1
ATOM 1705 O O . LEU A 1 212 ? 20.647 -16.798 12.579 1.00 89.44 212 LEU A O 1
ATOM 1709 N N . GLU A 1 213 ? 18.633 -17.785 12.413 1.00 90.19 213 GLU A N 1
ATOM 1710 C CA . GLU A 1 213 ? 19.071 -18.902 11.570 1.00 90.19 213 GLU A CA 1
ATOM 1711 C C . GLU A 1 213 ? 19.705 -18.401 10.270 1.00 90.19 213 GLU A C 1
ATOM 1713 O O . GLU A 1 213 ? 20.829 -18.778 9.955 1.00 90.19 213 GLU A O 1
ATOM 1718 N N . LEU A 1 214 ? 19.061 -17.458 9.574 1.00 91.12 214 LEU A N 1
ATOM 1719 C CA . LEU A 1 214 ? 19.585 -16.874 8.336 1.00 91.12 214 LEU A CA 1
ATOM 1720 C C . LEU A 1 214 ? 20.936 -16.179 8.556 1.00 91.12 214 LEU A C 1
ATOM 1722 O O . LEU A 1 214 ? 21.845 -16.284 7.727 1.00 91.12 214 LEU A O 1
ATOM 1726 N N . LYS A 1 215 ? 21.093 -15.471 9.682 1.00 90.25 215 LYS A N 1
ATOM 1727 C CA . LYS A 1 215 ? 22.371 -14.859 10.059 1.00 90.25 215 LYS A CA 1
ATOM 1728 C C . LYS A 1 215 ? 23.447 -15.930 10.254 1.00 90.25 215 LYS A C 1
ATOM 1730 O O . LYS A 1 215 ? 24.527 -15.773 9.687 1.00 90.25 215 LYS A O 1
ATOM 1735 N N . ASN A 1 216 ? 23.138 -17.002 10.981 1.00 89.38 216 ASN A N 1
ATOM 1736 C CA . ASN A 1 216 ? 24.068 -18.101 11.246 1.00 89.38 216 ASN A CA 1
ATOM 1737 C C . ASN A 1 216 ? 24.477 -18.826 9.952 1.00 89.38 216 ASN A C 1
ATOM 1739 O O . ASN A 1 216 ? 25.667 -19.010 9.697 1.00 89.38 216 ASN A O 1
ATOM 1743 N N . THR A 1 217 ? 23.524 -19.132 9.069 1.00 91.06 217 THR A N 1
ATOM 1744 C CA . THR A 1 217 ? 23.824 -19.764 7.773 1.00 91.06 217 THR A CA 1
ATOM 1745 C C . THR A 1 217 ? 24.644 -18.847 6.868 1.00 91.06 217 THR A C 1
ATOM 1747 O O . THR A 1 217 ? 25.492 -19.302 6.107 1.00 91.06 217 THR A O 1
ATOM 1750 N N . LYS A 1 218 ? 24.426 -17.526 6.936 1.00 90.50 218 LYS A N 1
ATOM 1751 C CA . LYS A 1 218 ? 25.207 -16.561 6.151 1.00 90.50 218 LYS A CA 1
ATOM 1752 C C . LYS A 1 218 ? 26.652 -16.474 6.641 1.00 90.50 218 LYS A C 1
ATOM 1754 O O . LYS A 1 218 ? 27.551 -16.355 5.812 1.00 90.50 218 LYS A O 1
ATOM 1759 N N . THR A 1 219 ? 26.875 -16.519 7.954 1.00 88.50 219 THR A N 1
ATOM 1760 C CA . THR A 1 219 ? 28.231 -16.569 8.517 1.00 88.50 219 THR A CA 1
ATOM 1761 C C . THR A 1 219 ? 28.933 -17.873 8.159 1.00 88.50 219 THR A C 1
ATOM 1763 O O . THR A 1 219 ? 30.086 -17.836 7.749 1.00 88.50 219 THR A O 1
ATOM 1766 N N . GLU A 1 220 ? 28.227 -19.001 8.209 1.00 92.12 220 GLU A N 1
ATOM 1767 C CA . GLU A 1 220 ? 28.770 -20.301 7.810 1.00 92.12 220 GLU A CA 1
ATOM 1768 C C . GLU A 1 220 ? 29.142 -20.333 6.320 1.00 92.12 220 GLU A C 1
ATOM 1770 O O . GLU A 1 220 ? 30.249 -20.723 5.964 1.00 92.12 220 GLU A O 1
ATOM 1775 N N . 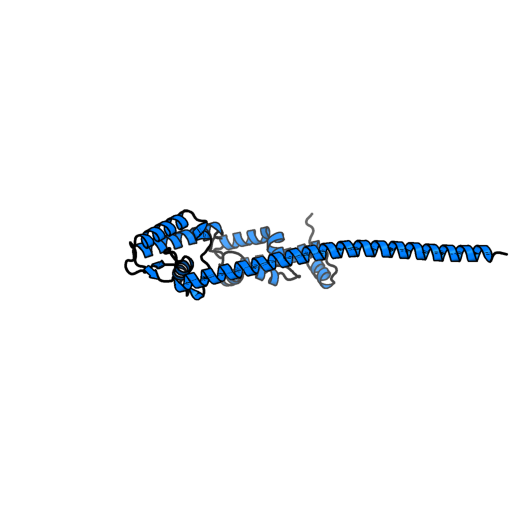LEU A 1 221 ? 28.279 -19.812 5.440 1.00 91.06 221 LEU A N 1
ATOM 1776 C CA . LEU A 1 221 ? 28.585 -19.679 4.012 1.00 91.06 221 LEU A CA 1
ATOM 1777 C C . LEU A 1 221 ? 29.790 -18.779 3.735 1.00 91.06 221 LEU A C 1
ATOM 1779 O O . LEU A 1 221 ? 30.517 -19.018 2.773 1.00 91.06 221 LEU A O 1
ATOM 1783 N N . PHE A 1 222 ? 29.980 -17.721 4.524 1.00 90.94 222 PHE A N 1
ATOM 1784 C CA . PHE A 1 222 ? 31.155 -16.866 4.391 1.00 90.94 222 PHE A CA 1
ATOM 1785 C C . PHE A 1 222 ? 32.429 -17.635 4.752 1.00 90.94 222 PHE A C 1
ATOM 1787 O O . PHE A 1 222 ? 33.360 -17.650 3.952 1.00 90.94 222 PHE A O 1
ATOM 1794 N N . LEU A 1 223 ? 32.422 -18.343 5.885 1.00 91.56 223 LEU A N 1
ATOM 1795 C CA . LEU A 1 223 ? 33.545 -19.176 6.321 1.00 91.56 223 LEU A CA 1
ATOM 1796 C C . LEU A 1 223 ? 33.872 -20.275 5.300 1.00 91.56 223 LEU A C 1
ATOM 1798 O O . LEU A 1 223 ? 35.032 -20.462 4.953 1.00 91.56 223 LEU A O 1
ATOM 1802 N N . LEU A 1 224 ? 32.859 -20.954 4.754 1.00 91.06 224 LEU A N 1
ATOM 1803 C CA . LEU A 1 224 ? 33.055 -21.973 3.716 1.00 91.06 224 LEU A CA 1
ATOM 1804 C C . LEU A 1 224 ? 33.628 -21.389 2.419 1.00 91.06 224 LEU A C 1
ATOM 1806 O O . LEU A 1 224 ? 34.428 -22.037 1.749 1.00 91.06 224 LEU A O 1
ATOM 1810 N N . ARG A 1 225 ? 33.237 -20.163 2.043 1.00 91.06 225 ARG A N 1
ATOM 1811 C CA . ARG A 1 225 ? 33.805 -19.477 0.870 1.00 91.06 225 ARG A CA 1
ATOM 1812 C C . ARG A 1 225 ? 35.266 -19.100 1.077 1.00 91.06 225 ARG A C 1
ATOM 1814 O O . ARG A 1 225 ? 36.040 -19.226 0.137 1.00 91.06 225 ARG A O 1
ATOM 1821 N N . GLU A 1 226 ? 35.619 -18.650 2.275 1.00 91.06 226 GLU A N 1
ATOM 1822 C CA . GLU A 1 226 ? 36.999 -18.336 2.647 1.00 91.06 226 GLU A CA 1
ATOM 1823 C C . GLU A 1 226 ? 37.866 -19.603 2.623 1.00 91.06 226 GLU A C 1
ATOM 1825 O O . GLU A 1 226 ? 38.870 -19.645 1.919 1.00 91.06 226 GLU A O 1
ATOM 1830 N N . GLN A 1 227 ? 37.398 -20.688 3.248 1.00 91.69 227 GLN A N 1
ATOM 1831 C CA . GLN A 1 227 ? 38.075 -21.989 3.216 1.00 91.69 227 GLN A CA 1
ATOM 1832 C C . GLN A 1 227 ? 38.237 -22.542 1.793 1.00 91.69 227 GLN A C 1
ATOM 1834 O O . GLN A 1 227 ? 39.300 -23.050 1.447 1.00 91.69 227 GLN A O 1
ATOM 1839 N N . ASN A 1 228 ? 37.212 -22.426 0.941 1.00 91.50 228 ASN A N 1
ATOM 1840 C CA . ASN A 1 228 ? 37.316 -22.855 -0.455 1.00 91.50 228 ASN A CA 1
ATOM 1841 C C . ASN A 1 228 ? 38.346 -22.037 -1.240 1.00 91.50 228 ASN A C 1
ATOM 1843 O O . ASN A 1 228 ? 39.070 -22.611 -2.050 1.00 91.50 228 ASN A O 1
ATOM 1847 N N . ALA A 1 229 ? 38.431 -20.724 -1.010 1.00 90.38 229 ALA A N 1
ATOM 1848 C CA . ALA A 1 229 ? 39.432 -19.885 -1.662 1.00 90.38 229 ALA A CA 1
ATOM 1849 C C . ALA A 1 229 ? 40.859 -20.294 -1.254 1.00 90.38 229 ALA A C 1
ATOM 1851 O O . ALA A 1 229 ? 41.728 -20.426 -2.119 1.00 90.38 229 ALA A O 1
ATOM 1852 N N . ASP A 1 230 ? 41.073 -20.578 0.034 1.00 91.69 230 ASP A N 1
ATOM 1853 C CA . ASP A 1 230 ? 42.352 -21.079 0.546 1.00 91.69 230 ASP A CA 1
ATOM 1854 C C . ASP A 1 230 ? 42.714 -22.440 -0.065 1.00 91.69 230 ASP A C 1
ATOM 1856 O O . ASP A 1 230 ? 43.844 -22.643 -0.519 1.00 91.69 230 ASP A O 1
ATOM 1860 N N . PHE A 1 231 ? 41.759 -23.373 -0.139 1.00 90.62 231 PHE A N 1
ATOM 1861 C CA . PHE A 1 231 ? 41.991 -24.681 -0.754 1.00 90.62 231 PHE A CA 1
ATOM 1862 C C . PHE A 1 231 ? 42.261 -24.587 -2.261 1.00 90.62 231 PHE A C 1
ATOM 1864 O O . PHE A 1 231 ? 43.150 -25.279 -2.760 1.00 90.62 231 PHE A O 1
ATOM 1871 N N . GLU A 1 232 ? 41.564 -23.714 -2.994 1.00 90.38 232 GLU A N 1
ATOM 1872 C CA . GLU A 1 232 ? 41.852 -23.461 -4.411 1.00 90.38 232 GLU A CA 1
ATOM 1873 C C . GLU A 1 232 ? 43.258 -22.885 -4.620 1.00 90.38 232 GLU A C 1
ATOM 1875 O O . GLU A 1 232 ? 43.942 -23.248 -5.583 1.00 90.38 232 GLU A O 1
ATOM 1880 N N . GLN A 1 233 ? 43.711 -21.999 -3.729 1.00 91.00 233 GLN A N 1
ATOM 1881 C CA . GLN A 1 233 ? 45.068 -21.465 -3.783 1.00 91.00 233 GLN A CA 1
ATOM 1882 C C . GLN A 1 233 ? 46.105 -22.564 -3.528 1.00 91.00 233 GLN A C 1
ATOM 1884 O O . GLN A 1 233 ? 47.045 -22.708 -4.313 1.00 91.00 233 GLN A O 1
ATOM 1889 N N . GLN A 1 234 ? 45.911 -23.380 -2.488 1.00 89.69 234 GLN A N 1
ATOM 1890 C CA . GLN A 1 234 ? 46.798 -24.505 -2.188 1.00 89.69 234 GLN A CA 1
ATOM 1891 C C . GLN A 1 234 ? 46.865 -25.497 -3.356 1.00 89.69 234 GLN A C 1
ATOM 1893 O O . GLN A 1 234 ? 47.958 -25.914 -3.739 1.00 89.69 234 GLN A O 1
ATOM 1898 N N . LEU A 1 235 ? 45.727 -25.834 -3.974 1.00 90.38 235 LEU A N 1
ATOM 1899 C CA . LEU A 1 235 ? 45.679 -26.707 -5.151 1.00 90.38 235 LEU A CA 1
ATOM 1900 C C . LEU A 1 235 ? 46.504 -26.145 -6.314 1.00 90.38 235 LEU A C 1
ATOM 1902 O O . LEU A 1 235 ? 47.328 -26.865 -6.877 1.00 90.38 235 LEU A O 1
ATOM 1906 N N . LYS A 1 236 ? 46.364 -24.852 -6.632 1.00 89.62 236 LYS A N 1
ATOM 1907 C CA . LYS A 1 236 ? 47.173 -24.203 -7.681 1.00 89.62 236 LYS A CA 1
ATOM 1908 C C . LYS A 1 236 ? 48.667 -24.240 -7.368 1.00 89.62 236 LYS A C 1
ATOM 1910 O O . LYS A 1 236 ? 49.480 -24.461 -8.268 1.00 89.62 236 LYS A O 1
ATOM 1915 N N . GLU A 1 237 ? 49.046 -24.038 -6.108 1.00 87.81 237 GLU A N 1
ATOM 1916 C CA . GLU A 1 237 ? 50.440 -24.145 -5.681 1.00 87.81 237 GLU A CA 1
ATOM 1917 C C . GLU A 1 237 ? 50.977 -25.568 -5.865 1.00 87.81 237 GLU A C 1
ATOM 1919 O O . GLU A 1 237 ? 52.064 -25.733 -6.424 1.00 87.81 237 GLU A O 1
ATOM 1924 N N . TYR A 1 238 ? 50.221 -26.594 -5.467 1.00 89.19 238 TYR A N 1
ATOM 1925 C CA . TYR A 1 238 ? 50.602 -27.992 -5.676 1.00 89.19 238 TYR A CA 1
ATOM 1926 C C . TYR A 1 238 ? 50.724 -28.341 -7.162 1.00 89.19 238 TYR A C 1
ATOM 1928 O O . TYR A 1 238 ? 51.765 -28.861 -7.565 1.00 89.19 238 TYR A O 1
ATOM 1936 N N . GLU A 1 239 ? 49.747 -27.969 -7.993 1.00 87.50 239 GLU A N 1
ATOM 1937 C CA . GLU A 1 239 ? 49.808 -28.184 -9.445 1.00 87.50 239 GLU A CA 1
ATOM 1938 C C . GLU A 1 239 ? 51.022 -27.492 -10.082 1.00 87.50 239 GLU A C 1
ATOM 1940 O O . GLU A 1 239 ? 51.667 -28.036 -10.982 1.00 87.50 239 GLU A O 1
ATOM 1945 N N . SER A 1 240 ? 51.359 -26.280 -9.629 1.00 84.38 240 SER A N 1
ATOM 1946 C CA . SER A 1 240 ? 52.528 -25.551 -10.129 1.00 84.38 240 SER A CA 1
ATOM 1947 C C . SER A 1 240 ? 53.843 -26.238 -9.741 1.00 84.38 240 SER A C 1
ATOM 1949 O O . SER A 1 240 ? 54.744 -26.363 -10.576 1.00 84.38 240 SER A O 1
ATOM 1951 N N . LYS A 1 241 ? 53.942 -26.743 -8.501 1.00 85.31 241 LYS A N 1
ATOM 1952 C CA . LYS A 1 241 ? 55.101 -27.499 -8.008 1.00 85.31 241 LYS A CA 1
ATOM 1953 C C . LYS A 1 241 ? 55.256 -28.814 -8.766 1.00 85.31 241 LYS A C 1
ATOM 1955 O O . LYS A 1 241 ? 56.367 -29.142 -9.174 1.00 85.31 241 LYS A O 1
ATOM 1960 N N . GLU A 1 242 ? 54.162 -29.529 -9.008 1.00 84.50 242 GLU A N 1
ATOM 1961 C CA . GLU A 1 242 ? 54.159 -30.779 -9.769 1.00 84.50 242 GLU A CA 1
ATOM 1962 C C . GLU A 1 242 ? 54.601 -30.556 -11.222 1.00 84.50 242 GLU A C 1
ATOM 1964 O O . GLU A 1 242 ? 55.534 -31.209 -11.694 1.00 84.50 242 GLU A O 1
ATOM 1969 N N . LYS A 1 243 ? 54.035 -29.552 -11.910 1.00 83.00 243 LYS A N 1
ATOM 1970 C CA . LYS A 1 243 ? 54.463 -29.166 -13.268 1.00 83.00 243 LYS A CA 1
ATOM 1971 C C . LYS A 1 243 ? 55.948 -28.801 -13.319 1.00 83.00 243 LYS A C 1
ATOM 1973 O O . LYS A 1 243 ? 56.646 -29.198 -14.253 1.00 83.00 243 LYS A O 1
ATOM 1978 N N . ALA A 1 244 ? 56.452 -28.079 -12.317 1.00 77.06 244 ALA A N 1
ATOM 1979 C CA . ALA A 1 244 ? 57.864 -27.720 -12.228 1.00 77.06 244 ALA A CA 1
ATOM 1980 C C . ALA A 1 244 ? 58.774 -28.943 -12.005 1.00 77.06 244 ALA A C 1
ATOM 1982 O O . ALA A 1 244 ? 59.857 -29.007 -12.590 1.00 77.06 244 ALA A O 1
ATOM 1983 N N . LEU A 1 245 ? 58.350 -29.918 -11.194 1.00 76.12 245 LEU A N 1
ATOM 1984 C CA . LEU A 1 245 ? 59.078 -31.175 -10.985 1.00 76.12 245 LEU A CA 1
ATOM 1985 C C . LEU A 1 245 ? 59.134 -32.015 -12.266 1.00 76.12 245 LEU A C 1
ATOM 1987 O O . LEU A 1 245 ? 60.215 -32.465 -12.645 1.00 76.12 245 LEU A O 1
ATOM 1991 N N . ILE A 1 246 ? 58.010 -32.154 -12.975 1.00 77.31 246 ILE A N 1
ATOM 1992 C CA . ILE A 1 246 ? 57.945 -32.869 -14.259 1.00 77.31 246 ILE A CA 1
ATOM 1993 C C . ILE A 1 246 ? 58.851 -32.191 -15.298 1.00 77.31 246 ILE A C 1
A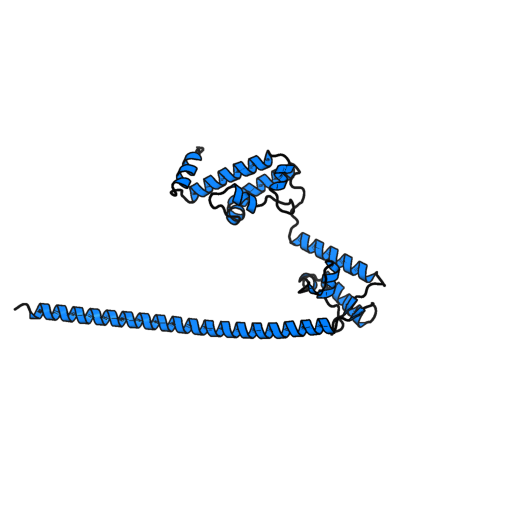TOM 1995 O O . ILE A 1 246 ? 59.661 -32.856 -15.943 1.00 77.31 246 ILE A O 1
ATOM 1999 N N . ALA A 1 247 ? 58.786 -30.861 -15.425 1.00 70.94 247 ALA A N 1
ATOM 2000 C CA . ALA A 1 247 ? 59.631 -30.110 -16.354 1.00 70.94 247 ALA A CA 1
ATOM 2001 C C . ALA A 1 247 ? 61.132 -30.248 -16.034 1.00 70.94 247 ALA A C 1
ATOM 2003 O O . ALA A 1 247 ? 61.948 -30.419 -16.943 1.00 70.94 247 ALA A O 1
ATOM 2004 N N . LYS A 1 248 ? 61.509 -30.226 -14.747 1.00 68.88 248 LYS A N 1
ATOM 2005 C CA . LYS A 1 248 ? 62.892 -30.484 -14.310 1.00 68.88 248 LYS A CA 1
ATOM 2006 C C . LYS A 1 248 ? 63.340 -31.910 -14.635 1.00 68.88 248 LYS A C 1
ATOM 2008 O O . LYS A 1 248 ? 64.457 -32.077 -15.116 1.00 68.88 248 LYS A O 1
ATOM 2013 N N . GLY A 1 249 ? 62.481 -32.910 -14.437 1.00 66.19 249 GLY A N 1
ATOM 2014 C CA . GLY A 1 249 ? 62.761 -34.301 -14.804 1.00 66.19 249 GLY A CA 1
ATOM 2015 C C . GLY A 1 249 ? 62.999 -34.483 -16.307 1.00 66.19 249 GLY A C 1
ATOM 2016 O O . GLY A 1 249 ? 63.971 -35.119 -16.706 1.00 66.19 249 GLY A O 1
ATOM 2017 N N . ILE A 1 250 ? 62.178 -33.845 -17.150 1.00 60.69 250 ILE A N 1
ATOM 2018 C CA . ILE A 1 250 ? 62.336 -33.869 -18.615 1.00 60.69 250 ILE A CA 1
ATOM 2019 C C . ILE A 1 250 ? 63.648 -33.195 -19.046 1.00 60.69 250 ILE A C 1
ATOM 2021 O O . ILE A 1 250 ? 64.356 -33.710 -19.912 1.00 60.69 250 ILE A O 1
ATOM 2025 N N . ASN A 1 251 ? 63.997 -32.059 -18.437 1.00 60.19 251 ASN A N 1
ATOM 2026 C CA . ASN A 1 251 ? 65.243 -31.354 -18.745 1.00 60.19 251 ASN A CA 1
ATOM 2027 C C . ASN A 1 251 ? 66.483 -32.146 -18.301 1.00 60.19 251 ASN A C 1
ATOM 2029 O O . ASN A 1 251 ? 67.463 -32.198 -19.043 1.00 60.19 251 ASN A O 1
ATOM 2033 N N . ALA A 1 252 ? 66.432 -32.810 -17.143 1.00 58.78 252 ALA A N 1
ATOM 2034 C CA . ALA A 1 252 ? 67.501 -33.693 -16.680 1.00 58.78 252 ALA A CA 1
ATOM 2035 C C . ALA A 1 252 ? 67.684 -34.913 -17.602 1.00 58.78 252 ALA A C 1
ATOM 2037 O O . ALA A 1 252 ? 68.813 -35.278 -17.925 1.00 58.78 252 ALA A O 1
ATOM 2038 N N . PHE A 1 253 ? 66.586 -35.495 -18.098 1.00 55.47 253 PHE A N 1
ATOM 2039 C CA . PHE A 1 253 ? 66.631 -36.611 -19.047 1.00 55.47 253 PHE A CA 1
ATOM 2040 C C . PHE A 1 253 ? 67.249 -36.208 -20.398 1.00 55.47 253 PHE A C 1
ATOM 2042 O O . PHE A 1 253 ? 68.094 -36.922 -20.934 1.00 55.47 253 PHE A O 1
ATOM 2049 N N . LYS A 1 254 ? 66.900 -35.027 -20.933 1.00 58.22 254 LYS A N 1
ATOM 2050 C CA . LYS A 1 254 ? 67.502 -34.500 -22.175 1.00 58.22 254 LYS A CA 1
ATOM 2051 C C . LYS A 1 254 ? 68.999 -34.197 -22.039 1.00 58.22 254 LYS A C 1
ATOM 2053 O O . LYS A 1 254 ? 69.748 -34.434 -22.984 1.00 58.22 254 LYS A O 1
ATOM 2058 N N . ALA A 1 255 ? 69.434 -33.705 -20.879 1.00 57.97 255 ALA A N 1
ATOM 2059 C CA . ALA A 1 255 ? 70.847 -33.445 -20.607 1.00 57.97 255 ALA A CA 1
ATOM 2060 C C . ALA A 1 255 ? 71.666 -34.744 -20.482 1.00 57.97 255 ALA A C 1
ATOM 2062 O O . ALA A 1 255 ? 72.783 -34.802 -20.980 1.00 57.97 255 ALA A O 1
ATOM 2063 N N . GLY A 1 256 ? 71.102 -35.796 -19.877 1.00 53.69 256 GLY A N 1
ATOM 2064 C CA . GLY A 1 256 ? 71.765 -37.101 -19.749 1.00 53.69 256 GLY A CA 1
ATOM 2065 C C . GLY A 1 256 ? 71.775 -37.950 -21.027 1.00 53.69 256 GLY A C 1
ATOM 2066 O O . GLY A 1 256 ? 72.638 -38.805 -21.176 1.00 53.69 256 GLY A O 1
ATOM 2067 N N . SER A 1 257 ? 70.849 -37.707 -21.961 1.00 54.47 257 SER A N 1
ATOM 2068 C CA . SER A 1 257 ? 70.765 -38.425 -23.244 1.00 54.47 257 SER A CA 1
ATOM 2069 C C . SER A 1 257 ? 71.603 -37.791 -24.367 1.00 54.47 257 SER A C 1
ATOM 2071 O O . SER A 1 257 ? 71.530 -38.244 -25.508 1.00 54.47 257 SER A O 1
ATOM 2073 N N . SER A 1 258 ? 72.362 -36.734 -24.061 1.00 51.50 258 SER A N 1
ATOM 2074 C CA . SER A 1 258 ? 73.303 -36.080 -24.977 1.00 51.50 258 SER A CA 1
ATOM 2075 C C . SER A 1 258 ? 74.723 -36.611 -24.728 1.00 51.50 258 SER A C 1
ATOM 2077 O O . SER A 1 258 ? 75.571 -35.886 -24.215 1.00 51.50 258 SER A O 1
ATOM 2079 N N . HIS A 1 259 ? 74.958 -37.888 -25.040 1.00 43.12 259 HIS A N 1
ATOM 2080 C CA . HIS A 1 259 ? 76.278 -38.526 -25.079 1.00 43.12 259 HIS A CA 1
ATOM 2081 C C . HIS A 1 259 ? 76.356 -39.505 -26.248 1.00 43.12 259 HIS A C 1
ATOM 2083 O O . HIS A 1 259 ? 75.366 -40.243 -26.454 1.00 43.12 259 HIS A O 1
#

Foldseek 3Di:
DDPPLPLVVLVVCVVVVNHDPVSLLVNLVVQLVVVLVCLLVDDLVSVCVQADPLLQFGDLVVSQVSSDPNRDSVCCVPVVVVVRVVSRVSCVVVCSRPDHDQDPVNVVVVVVVLLVVVLVVQVVDQVDAFEAELVQAGPQLVSQCVSVVHDSVVGLDHDPCCPVPPVNVVSRVVVSVCRVVVVGHHDYPHVVRVVSVVVVVVVVVVVVVVVVVVVVVVVVVVVVVVVVVVVVVVVVVVVVVVVVVVVVVVVVVVVVPPD

Sequence (259 aa):
MTVHINIDELLRKYELGVISKKDLGTLRRHKLISVLDDIIKSSPIQAIKWLDKKRSKISTAKLAESVGFDTQTDTIRQSFKALVSQYEDELRKNGIITTDKKTNIEVGEGNVKAFSTFLNNRLKDNSYYWPKNNKGGIYRRIIWAYFIDVSPELVKSAPSFFTRNIAIKTQLEEIDLMIVNDQIKTLDYSSASALDEMSDTMLSRALSNIRLELKNTKTELFLLREQNADFEQQLKEYESKEKALIAKGINAFKAGSSH

Secondary structure (DSSP, 8-state):
------HHHHHHHHHTT---HHHHHHHHHHHHHHHHHHHHHS-HHHHHTTB-TTSSSB-HHHHHHHH-TT--HHHHHHHSHHHHHHHHHHHHHTTS--S----HHHHHHHHHHHHHHHHHHHHT-TT--EEE-TTSSB-HHHHHHHHHT--GGG--S--THHHH-HHHHHHHHHHHHHHHTT-S-EEE-HHHHHHHHHHHHHHHHHHHHHHHHHHHHHHHHHHHHHHHHHHHHHHHHHHHHHHHHHHHHHHHHHHHT--

pLDDT: mean 85.08, std 10.44, range [33.38, 95.38]